Protein AF-A0A7U9SUD0-F1 (afdb_monomer)

Structure (mmCIF, N/CA/C/O backbone):
data_AF-A0A7U9SUD0-F1
#
_entry.id   AF-A0A7U9SUD0-F1
#
loop_
_atom_site.group_PDB
_atom_site.id
_atom_site.type_symbol
_atom_site.label_atom_id
_atom_site.label_alt_id
_atom_site.label_comp_id
_atom_site.label_asym_id
_atom_site.label_entity_id
_atom_site.label_seq_id
_atom_site.pdbx_PDB_ins_code
_atom_site.Cartn_x
_atom_site.Cartn_y
_atom_site.Cartn_z
_atom_site.occupancy
_atom_site.B_iso_or_equiv
_atom_site.auth_seq_id
_atom_site.auth_comp_id
_atom_site.auth_asym_id
_atom_site.auth_atom_id
_atom_site.pdbx_PDB_model_num
ATOM 1 N N . MET A 1 1 ? -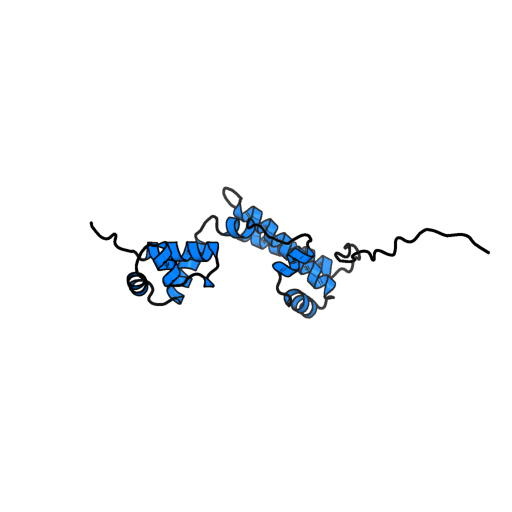28.866 -9.629 36.591 1.00 42.12 1 MET A N 1
ATOM 2 C CA . MET A 1 1 ? -27.509 -9.290 36.104 1.00 42.12 1 MET A CA 1
ATOM 3 C C . MET A 1 1 ? -27.577 -7.950 35.385 1.00 42.12 1 MET A C 1
ATOM 5 O O . MET A 1 1 ? -28.504 -7.789 34.594 1.00 42.12 1 MET A O 1
ATOM 9 N N . PRO A 1 2 ? -26.691 -6.978 35.656 1.00 48.38 2 PRO A N 1
ATOM 10 C CA . PRO A 1 2 ? -26.696 -5.728 34.906 1.00 48.38 2 PRO A CA 1
ATOM 11 C C . PRO A 1 2 ? -26.226 -6.020 33.476 1.00 48.38 2 PRO A C 1
ATOM 13 O O . PRO A 1 2 ? -25.160 -6.597 33.279 1.00 48.38 2 PRO A O 1
ATOM 16 N N . LYS A 1 3 ? -27.043 -5.679 32.472 1.00 58.84 3 LYS A N 1
ATOM 17 C CA . LYS A 1 3 ? -26.629 -5.767 31.066 1.00 58.84 3 LYS A CA 1
ATOM 18 C C . LYS A 1 3 ? -25.506 -4.756 30.859 1.00 58.84 3 LYS A C 1
ATOM 20 O O . LYS A 1 3 ? -25.728 -3.559 31.038 1.00 58.84 3 LYS A O 1
ATOM 25 N N . GLN A 1 4 ? -24.312 -5.235 30.526 1.00 65.50 4 GLN A N 1
ATOM 26 C CA . GLN A 1 4 ? -23.183 -4.373 30.202 1.00 65.50 4 GLN A CA 1
ATOM 27 C C . GLN A 1 4 ? -23.594 -3.447 29.050 1.00 65.50 4 GLN A C 1
ATOM 29 O O . GLN A 1 4 ? -24.144 -3.894 28.041 1.00 65.50 4 GLN A O 1
ATOM 34 N N . ARG A 1 5 ? -23.438 -2.137 29.253 1.00 78.69 5 ARG A N 1
ATOM 35 C CA . ARG A 1 5 ? -23.914 -1.128 28.307 1.00 78.69 5 ARG A CA 1
ATOM 36 C C . ARG A 1 5 ? -22.945 -1.103 27.128 1.00 78.69 5 ARG A C 1
ATOM 38 O O . ARG A 1 5 ? -21.785 -0.759 27.316 1.00 78.69 5 ARG A O 1
ATOM 45 N N . ILE A 1 6 ? -23.416 -1.499 25.945 1.00 86.00 6 ILE A N 1
ATOM 46 C CA . ILE A 1 6 ? -22.635 -1.389 24.707 1.00 86.00 6 ILE A CA 1
ATOM 47 C C . ILE A 1 6 ? -22.256 0.077 24.513 1.00 86.00 6 ILE A C 1
ATOM 49 O O . ILE A 1 6 ? -23.122 0.943 24.637 1.00 86.00 6 ILE A O 1
ATOM 53 N N . THR A 1 7 ? -20.983 0.350 24.238 1.00 89.06 7 THR A N 1
ATOM 54 C CA . THR A 1 7 ? -20.493 1.704 23.964 1.00 89.06 7 THR A CA 1
ATOM 55 C C . THR A 1 7 ? -20.116 1.860 22.497 1.00 89.06 7 THR A C 1
ATOM 57 O O . THR A 1 7 ? -19.955 0.879 21.767 1.00 89.06 7 THR A O 1
ATOM 60 N N . LYS A 1 8 ? -19.960 3.111 22.061 1.00 87.25 8 LYS A N 1
ATOM 61 C CA . LYS A 1 8 ? -19.515 3.430 20.706 1.00 87.25 8 LYS A CA 1
ATOM 62 C C . LYS A 1 8 ? -18.119 2.863 20.435 1.00 87.25 8 LYS A C 1
ATOM 64 O O . LYS A 1 8 ? -17.888 2.290 19.378 1.00 87.25 8 LYS A O 1
ATOM 69 N N . GLU A 1 9 ? -17.226 2.944 21.413 1.00 89.12 9 GLU A N 1
ATOM 70 C CA . GLU A 1 9 ? -15.851 2.447 21.329 1.00 89.12 9 GLU A CA 1
ATOM 71 C C . GLU A 1 9 ? -15.826 0.933 21.104 1.00 89.12 9 GLU A C 1
ATOM 73 O O . GLU A 1 9 ? -15.072 0.454 20.264 1.00 89.12 9 GLU A O 1
ATOM 78 N N . MET A 1 10 ? -16.705 0.177 21.777 1.00 91.38 10 MET A N 1
ATOM 79 C CA . MET A 1 10 ? -16.833 -1.270 21.554 1.00 91.38 10 MET A CA 1
ATOM 80 C C . MET A 1 10 ? -17.244 -1.593 20.112 1.00 91.38 10 MET A C 1
ATOM 82 O O . MET A 1 10 ? -16.736 -2.543 19.522 1.00 91.38 10 MET A O 1
ATOM 86 N N . VAL A 1 11 ? -18.154 -0.797 19.540 1.00 92.31 11 VAL A N 1
ATOM 87 C CA . VAL A 1 11 ? -18.620 -0.957 18.155 1.00 92.31 11 VAL A CA 1
ATOM 88 C C . VAL A 1 11 ? -17.502 -0.652 17.161 1.00 92.31 11 VAL A C 1
ATOM 90 O O . VAL A 1 11 ? -17.260 -1.452 16.258 1.00 92.31 11 VAL A O 1
ATOM 93 N N . VAL A 1 12 ? -16.791 0.462 17.347 1.00 91.75 12 VAL A N 1
ATOM 94 C CA . VAL A 1 12 ? -15.669 0.861 16.483 1.00 91.75 12 VAL A CA 1
ATOM 95 C C . VAL A 1 12 ? -14.528 -0.151 16.566 1.00 91.75 12 VAL A C 1
ATOM 97 O O . VAL A 1 12 ? -14.005 -0.556 15.532 1.00 91.75 12 VAL A O 1
ATOM 100 N N . GLN A 1 13 ? -14.186 -0.623 17.766 1.00 91.62 13 GLN A N 1
ATOM 101 C CA . GLN A 1 13 ? -13.124 -1.609 17.966 1.00 91.62 13 GLN A CA 1
ATOM 102 C C . GLN A 1 13 ? -13.464 -2.955 17.315 1.00 91.62 13 GLN A C 1
ATOM 104 O O . GLN A 1 13 ? -12.639 -3.540 16.613 1.00 91.62 13 GLN A O 1
ATOM 109 N N . ALA A 1 14 ? -14.698 -3.437 17.494 1.00 94.00 14 ALA A N 1
ATOM 110 C CA . ALA A 1 14 ? -15.153 -4.665 16.853 1.00 94.00 14 ALA A CA 1
ATOM 111 C C . ALA A 1 14 ? -15.139 -4.540 15.320 1.00 94.00 14 ALA A C 1
ATOM 113 O O . ALA A 1 14 ? -14.673 -5.454 14.638 1.00 94.00 14 ALA A O 1
ATOM 114 N N . ALA A 1 15 ? -15.591 -3.403 14.784 1.00 93.31 15 ALA A N 1
ATOM 115 C CA . ALA A 1 15 ? -15.534 -3.101 13.357 1.00 93.31 15 ALA A CA 1
ATOM 116 C C . ALA A 1 15 ? -14.091 -3.051 12.830 1.00 93.31 15 ALA A C 1
ATOM 118 O O . ALA A 1 15 ? -13.807 -3.634 11.786 1.00 93.31 15 ALA A O 1
ATOM 119 N N . PHE A 1 16 ? -13.172 -2.420 13.564 1.00 91.25 16 PHE A N 1
ATOM 120 C CA . PHE A 1 16 ? -11.755 -2.372 13.212 1.00 91.25 16 PHE A CA 1
ATOM 121 C C . PHE A 1 16 ? -11.126 -3.765 13.164 1.00 91.25 16 PHE A C 1
ATOM 123 O O . PHE A 1 16 ? -10.438 -4.101 12.208 1.00 91.25 16 PHE A O 1
ATOM 130 N N . GLU A 1 17 ? -11.394 -4.615 14.150 1.00 90.25 17 GLU A N 1
ATOM 131 C CA . GLU A 1 17 ? -10.872 -5.981 14.167 1.00 90.25 17 GLU A CA 1
ATOM 132 C C . GLU A 1 17 ? -11.410 -6.848 13.021 1.00 90.25 17 GLU A C 1
ATOM 134 O O . GLU A 1 17 ? -10.659 -7.655 12.475 1.00 90.25 17 GLU A O 1
ATOM 139 N N . ILE A 1 18 ? -12.681 -6.673 12.646 1.00 91.69 18 ILE A N 1
ATOM 140 C CA . ILE A 1 18 ? -13.274 -7.337 11.476 1.00 91.69 18 ILE A CA 1
ATOM 141 C C . ILE A 1 18 ? -12.594 -6.848 10.195 1.00 91.69 18 ILE A C 1
ATOM 143 O O . ILE A 1 18 ? -12.134 -7.665 9.395 1.00 91.69 18 ILE A O 1
ATOM 147 N N . ALA A 1 19 ? -12.456 -5.525 10.044 1.00 89.56 19 ALA A N 1
ATOM 148 C CA . ALA A 1 19 ? -11.752 -4.914 8.920 1.00 89.56 19 ALA A CA 1
ATOM 149 C C . ALA A 1 19 ? -10.317 -5.432 8.795 1.00 89.56 19 ALA A C 1
ATOM 151 O O . ALA A 1 19 ? -9.840 -5.736 7.705 1.00 89.56 19 ALA A O 1
ATOM 152 N N . ARG A 1 20 ? -9.641 -5.582 9.935 1.00 82.56 20 ARG A N 1
ATOM 153 C CA . ARG A 1 20 ? -8.266 -6.067 10.025 1.00 82.56 20 ARG A CA 1
ATOM 154 C C . ARG A 1 20 ? -8.117 -7.517 9.566 1.00 82.56 20 ARG A C 1
ATOM 156 O O . ARG A 1 20 ? -7.056 -7.869 9.063 1.00 82.56 20 ARG A O 1
ATOM 163 N N . SER A 1 21 ? -9.127 -8.366 9.765 1.00 82.00 21 SER A N 1
ATOM 164 C CA . SER A 1 21 ? -9.058 -9.785 9.395 1.00 82.00 21 SER A CA 1
ATOM 165 C C . SER A 1 21 ? -9.594 -10.095 7.999 1.00 82.00 21 SER A C 1
ATOM 167 O O . SER A 1 21 ? -9.123 -11.045 7.380 1.00 82.00 21 SER A O 1
ATOM 169 N N . GLY A 1 22 ? -10.595 -9.347 7.532 1.00 81.00 22 GLY A N 1
ATOM 170 C CA . GLY A 1 22 ? -11.368 -9.693 6.335 1.00 81.00 22 GLY A CA 1
ATOM 171 C C . GLY A 1 22 ? -11.700 -8.520 5.421 1.00 81.00 22 GLY A C 1
ATOM 172 O O . GLY A 1 22 ? -12.503 -8.696 4.521 1.00 81.00 22 GLY A O 1
ATOM 173 N N . GLY A 1 23 ? -11.115 -7.342 5.648 1.00 82.31 23 GLY A N 1
ATOM 174 C CA . GLY A 1 23 ? -11.390 -6.152 4.848 1.00 82.31 23 GLY A CA 1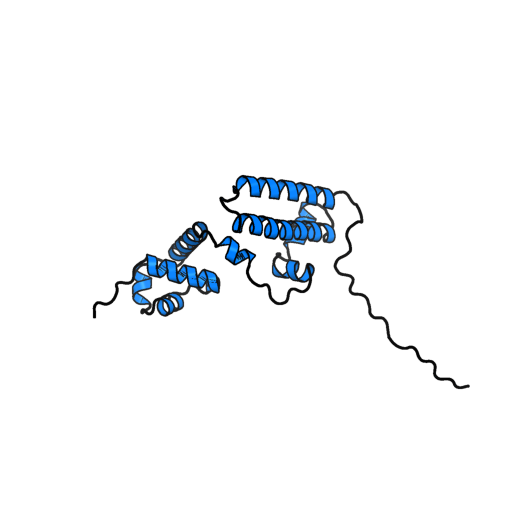
ATOM 175 C C . GLY A 1 23 ? -12.643 -5.388 5.286 1.00 82.31 23 GLY A C 1
ATOM 176 O O . GLY A 1 23 ? -13.450 -5.837 6.104 1.00 82.31 23 GLY A O 1
ATOM 177 N N . MET A 1 24 ? -12.789 -4.167 4.766 1.00 86.12 24 MET A N 1
ATOM 178 C CA . MET A 1 24 ? -13.887 -3.260 5.133 1.00 86.12 24 MET A CA 1
ATOM 179 C C . MET A 1 24 ? -15.263 -3.751 4.660 1.00 86.12 24 MET A C 1
ATOM 181 O O . MET A 1 24 ? -16.286 -3.314 5.185 1.00 86.12 24 MET A O 1
ATOM 185 N N . GLU A 1 25 ? -15.298 -4.646 3.681 1.00 87.88 25 GLU A N 1
ATOM 186 C CA . GLU A 1 25 ? -16.478 -5.333 3.164 1.00 87.88 25 GLU A CA 1
ATOM 187 C C . GLU A 1 25 ? -17.129 -6.260 4.199 1.00 87.88 25 GLU A C 1
ATOM 189 O O . GLU A 1 25 ? -18.354 -6.384 4.222 1.00 87.88 25 GLU A O 1
ATOM 194 N N . GLU A 1 26 ? -16.338 -6.830 5.113 1.00 91.44 26 GLU A N 1
ATOM 195 C CA . GLU A 1 26 ? -16.828 -7.687 6.196 1.00 91.44 26 GLU A CA 1
ATOM 196 C C . GLU A 1 26 ? -17.396 -6.882 7.374 1.00 91.44 26 GLU A C 1
ATOM 198 O O . GLU A 1 26 ? -18.039 -7.439 8.269 1.00 91.44 26 GLU A O 1
ATOM 203 N N . VAL A 1 27 ? -17.216 -5.556 7.381 1.00 92.12 27 VAL A N 1
ATOM 204 C CA . VAL A 1 27 ? -17.742 -4.656 8.416 1.00 92.12 27 VAL A CA 1
ATOM 205 C C . VAL A 1 27 ? -19.240 -4.443 8.197 1.00 92.12 27 VAL A C 1
ATOM 207 O O . VAL A 1 27 ? -19.700 -3.418 7.696 1.00 92.12 27 VAL A O 1
ATOM 210 N N . LEU A 1 28 ? -20.019 -5.452 8.579 1.00 91.75 28 LEU A N 1
ATOM 211 C CA . LEU A 1 28 ? -21.476 -5.475 8.516 1.00 91.75 28 LEU A CA 1
ATOM 212 C C . LEU A 1 28 ? -22.065 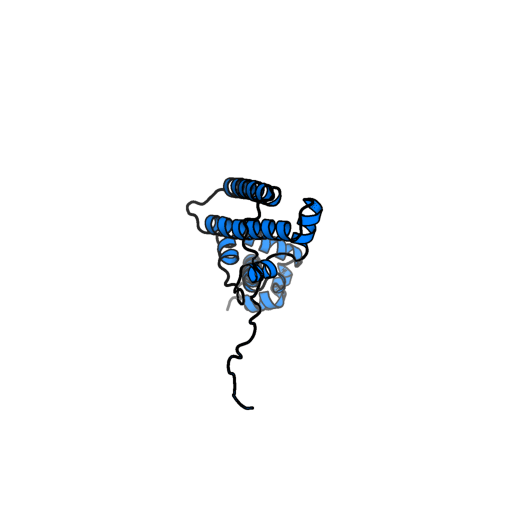-5.434 9.925 1.00 91.75 28 LEU A C 1
ATOM 214 O O . LEU A 1 28 ? -21.528 -6.047 10.845 1.00 91.75 28 LEU A O 1
ATOM 218 N N . VAL A 1 29 ? -23.223 -4.786 10.086 1.00 91.69 29 VAL A N 1
ATOM 219 C CA . VAL A 1 29 ? -23.906 -4.652 11.389 1.00 91.69 29 VAL A CA 1
ATOM 220 C C . VAL A 1 29 ? -24.075 -6.003 12.096 1.00 91.69 29 VAL A C 1
ATOM 222 O O . VAL A 1 29 ? -23.819 -6.098 13.292 1.00 91.69 29 VAL A O 1
ATOM 225 N N . LYS A 1 30 ? -24.443 -7.057 11.356 1.00 93.44 30 LYS A N 1
ATOM 226 C CA . LYS A 1 30 ? -24.554 -8.425 11.887 1.00 93.44 30 LYS A CA 1
ATOM 227 C C . LYS A 1 30 ? -23.221 -8.957 12.434 1.00 93.44 30 LYS A C 1
ATOM 229 O O . LYS A 1 30 ? -23.172 -9.383 13.576 1.00 93.44 30 LYS A O 1
ATOM 234 N N . ASN A 1 31 ? -22.135 -8.817 11.673 1.00 95.12 31 ASN A N 1
ATOM 235 C CA . ASN A 1 31 ? -20.817 -9.332 12.035 1.00 95.12 31 ASN A CA 1
ATOM 236 C C . ASN A 1 31 ? -20.278 -8.601 13.277 1.00 95.12 31 ASN A C 1
ATOM 238 O O . ASN A 1 31 ? -19.668 -9.211 14.151 1.00 95.12 31 ASN A O 1
ATOM 242 N N . ILE A 1 32 ? -20.544 -7.295 13.383 1.00 94.38 32 ILE A N 1
ATOM 243 C CA . ILE A 1 32 ? -20.182 -6.498 14.559 1.00 94.38 32 ILE A CA 1
ATOM 244 C C . ILE A 1 32 ? -21.002 -6.941 15.781 1.00 94.38 32 ILE A C 1
ATOM 246 O O . ILE A 1 32 ? -20.442 -7.107 16.863 1.00 94.38 32 ILE A O 1
ATOM 250 N N . ALA A 1 33 ? -22.309 -7.163 15.619 1.00 92.88 33 ALA A N 1
ATOM 251 C CA . ALA A 1 33 ? -23.188 -7.615 16.698 1.00 92.88 33 ALA A CA 1
ATOM 252 C C . ALA A 1 33 ? -22.777 -8.998 17.222 1.00 92.88 33 ALA A C 1
ATOM 254 O O . ALA A 1 33 ? -22.624 -9.173 18.431 1.00 92.88 33 ALA A O 1
ATOM 255 N N . ASP A 1 34 ? -22.503 -9.934 16.311 1.00 94.62 34 ASP A N 1
ATOM 256 C CA . ASP A 1 34 ? -22.032 -11.283 16.625 1.00 94.62 34 ASP A CA 1
ATOM 257 C C . ASP A 1 34 ? -20.706 -11.240 17.392 1.00 94.62 34 ASP A C 1
ATOM 259 O O . ASP A 1 34 ? -20.547 -11.908 18.413 1.00 94.62 34 ASP A O 1
ATOM 263 N N . LYS A 1 35 ? -19.770 -10.391 16.952 1.00 94.00 35 LYS A N 1
ATOM 264 C CA . LYS A 1 35 ? -18.464 -10.230 17.598 1.00 94.00 35 LYS A CA 1
ATOM 265 C C . LYS A 1 35 ? -18.550 -9.620 18.999 1.00 94.00 35 LYS A C 1
ATOM 267 O O . LYS A 1 35 ? -17.767 -9.989 19.869 1.00 94.00 35 LYS A O 1
ATOM 272 N N . ILE A 1 36 ? -19.482 -8.695 19.221 1.00 92.75 36 ILE A N 1
ATOM 273 C CA . ILE A 1 36 ? -19.731 -8.084 20.536 1.00 92.75 36 ILE A CA 1
ATOM 274 C C . ILE A 1 36 ? -20.575 -9.009 21.432 1.00 92.75 36 ILE A C 1
ATOM 276 O O . ILE A 1 36 ? -20.562 -8.864 22.654 1.00 92.75 36 ILE A O 1
ATOM 280 N N . GLY A 1 37 ? -21.309 -9.961 20.848 1.00 92.06 37 GLY A N 1
ATOM 281 C CA . GLY A 1 37 ? -22.266 -10.807 21.557 1.00 92.06 37 GLY A CA 1
ATOM 282 C C . GLY A 1 37 ? -23.557 -10.066 21.921 1.00 92.06 37 GLY A C 1
ATOM 283 O O . GLY A 1 37 ? -24.121 -10.289 22.993 1.00 92.06 37 GLY A O 1
ATOM 284 N N . CYS A 1 38 ? -24.017 -9.148 21.064 1.00 90.38 38 CYS A N 1
ATOM 285 C CA . CYS A 1 38 ? -25.234 -8.361 21.277 1.00 90.38 38 CYS A CA 1
ATOM 286 C C . CYS A 1 38 ? -26.213 -8.471 20.096 1.00 90.38 38 CYS A C 1
ATOM 288 O O . CYS A 1 38 ? -25.911 -9.066 19.068 1.00 90.38 38 CYS A O 1
ATOM 290 N N . SER A 1 39 ? -27.428 -7.929 20.242 1.00 89.69 39 SER A N 1
ATOM 291 C CA . SER A 1 39 ? -28.332 -7.784 19.094 1.00 89.69 39 SER A CA 1
ATOM 292 C C . SER A 1 39 ? -27.859 -6.649 18.179 1.00 89.69 39 SER A C 1
ATOM 294 O O . SER A 1 39 ? -27.047 -5.820 18.570 1.00 89.69 39 SER A O 1
ATOM 296 N N . VAL A 1 40 ? -28.397 -6.548 16.964 1.00 89.94 40 VAL A N 1
ATOM 297 C CA . VAL A 1 40 ? -28.035 -5.462 16.027 1.00 89.94 40 VAL A CA 1
ATOM 298 C C . VAL A 1 40 ? -28.521 -4.074 16.470 1.00 89.94 40 VAL A C 1
ATOM 300 O O . VAL A 1 40 ? -28.030 -3.049 16.005 1.00 89.94 40 VAL A O 1
ATOM 303 N N . GLN A 1 41 ? -29.494 -4.014 17.381 1.00 85.94 41 GLN A N 1
ATOM 304 C CA . GLN A 1 41 ? -30.211 -2.785 17.725 1.00 85.94 41 GLN A CA 1
ATOM 305 C C . GLN A 1 41 ? -29.346 -1.710 18.415 1.00 85.94 41 GLN A C 1
ATOM 307 O O . GLN A 1 41 ? -29.447 -0.546 18.025 1.00 85.94 41 GLN A O 1
ATOM 312 N N . PRO A 1 42 ? -28.455 -2.036 19.374 1.00 85.44 42 PRO A N 1
ATOM 313 C CA . PRO A 1 42 ? -27.523 -1.071 19.952 1.00 85.44 42 PRO A CA 1
ATOM 314 C C . PRO A 1 42 ? -26.568 -0.463 18.920 1.00 85.44 42 PRO A C 1
ATOM 316 O O . PRO A 1 42 ? -26.228 0.710 19.041 1.00 85.44 42 PRO A O 1
ATOM 319 N N . ILE A 1 43 ? -26.183 -1.208 17.878 1.00 86.06 43 ILE A N 1
ATOM 320 C CA . ILE A 1 43 ? -25.245 -0.729 16.850 1.00 86.06 43 ILE A CA 1
ATOM 321 C C . ILE A 1 43 ? -25.844 0.437 16.062 1.00 86.06 43 ILE A C 1
ATOM 323 O O . ILE A 1 43 ? -25.183 1.459 15.892 1.00 86.06 43 ILE A O 1
ATOM 327 N N . TYR A 1 44 ? -27.120 0.346 15.675 1.00 83.38 44 TYR A N 1
ATOM 328 C CA . TYR A 1 44 ? -27.820 1.439 14.989 1.00 83.38 44 TYR A CA 1
ATOM 329 C C . TYR A 1 44 ? -27.946 2.717 15.832 1.00 83.38 44 TYR A C 1
ATOM 331 O O . TYR A 1 44 ? -28.063 3.803 15.272 1.00 83.38 44 TYR A O 1
ATOM 339 N N . SER A 1 45 ? -27.901 2.619 17.168 1.00 78.81 45 SER A N 1
ATOM 340 C CA . SER A 1 45 ? -27.925 3.809 18.034 1.00 78.81 45 SER A CA 1
ATOM 341 C C . SER A 1 45 ? -26.612 4.598 18.020 1.00 78.81 45 SER A C 1
ATOM 343 O O . SER A 1 45 ? -26.621 5.800 18.279 1.00 78.81 45 SER A O 1
ATOM 345 N N . TYR A 1 46 ? -25.496 3.940 17.689 1.00 76.25 46 TYR A N 1
ATOM 346 C CA . TYR A 1 46 ? -24.159 4.537 17.704 1.00 76.25 46 TYR A CA 1
ATOM 347 C C . TYR A 1 46 ? -23.638 4.851 16.301 1.00 76.25 46 TYR A C 1
ATOM 349 O O . TYR A 1 46 ? -22.992 5.877 16.094 1.00 76.25 46 TYR A O 1
ATOM 357 N N . CYS A 1 47 ? -23.965 4.014 15.319 1.00 69.88 47 CYS A N 1
ATOM 358 C CA . CYS A 1 47 ? -23.616 4.232 13.925 1.00 69.88 47 CYS A CA 1
ATOM 359 C C . CYS A 1 47 ? -24.776 4.937 13.218 1.00 69.88 47 CYS A C 1
ATOM 361 O O . CYS A 1 47 ? -25.669 4.281 12.686 1.00 69.88 47 CYS A O 1
ATOM 363 N N . LYS A 1 48 ? -24.751 6.280 13.180 1.00 71.12 48 LYS A N 1
ATOM 364 C CA . LYS A 1 48 ? -25.705 7.083 12.381 1.00 71.12 48 LYS A CA 1
ATOM 365 C C . LYS A 1 48 ? -25.820 6.565 10.945 1.00 71.12 48 LYS A C 1
ATOM 367 O O . LYS A 1 48 ? -26.902 6.563 10.369 1.00 71.12 48 LYS A O 1
ATOM 372 N N . ASN A 1 49 ? -24.686 6.166 10.375 1.00 82.00 49 ASN A N 1
ATOM 373 C CA . ASN A 1 49 ? -24.573 5.480 9.099 1.00 82.00 49 ASN A CA 1
ATOM 374 C C . ASN A 1 49 ? -23.233 4.726 9.036 1.00 82.00 49 ASN A C 1
ATOM 376 O O . ASN A 1 49 ? -22.360 4.892 9.894 1.00 82.00 49 ASN A O 1
ATOM 380 N N . MET A 1 50 ? -23.082 3.893 8.006 1.00 82.69 50 MET A N 1
ATOM 381 C CA . MET A 1 50 ? -21.865 3.111 7.792 1.00 82.69 50 MET A CA 1
ATOM 382 C C . MET A 1 50 ? -20.656 3.975 7.418 1.00 82.69 50 MET A C 1
ATOM 384 O O . MET A 1 50 ? -19.537 3.579 7.713 1.00 82.69 50 MET A O 1
ATOM 388 N N . ASP A 1 51 ? -20.843 5.150 6.819 1.00 85.19 51 ASP A N 1
ATOM 389 C CA . ASP A 1 51 ? -19.723 5.999 6.393 1.00 85.19 51 ASP A CA 1
ATOM 390 C C . ASP A 1 51 ? -19.005 6.642 7.579 1.00 85.19 51 ASP A C 1
ATOM 392 O O . ASP A 1 51 ? -17.777 6.645 7.625 1.00 85.19 51 ASP A O 1
ATOM 396 N N . THR A 1 52 ? -19.748 7.095 8.591 1.00 87.19 52 THR A N 1
ATOM 397 C CA . THR A 1 52 ? -19.167 7.569 9.854 1.00 87.19 52 THR A CA 1
ATOM 398 C C . THR A 1 52 ? -18.397 6.450 10.554 1.00 87.19 52 THR A C 1
ATOM 400 O O . THR A 1 52 ? -17.272 6.669 10.992 1.00 87.19 52 THR A O 1
ATOM 403 N N . LEU A 1 53 ? -18.947 5.230 10.594 1.00 87.88 53 LEU A N 1
ATOM 404 C CA . LEU A 1 53 ? -18.235 4.081 11.162 1.00 87.88 53 LEU A CA 1
ATOM 405 C C . LEU A 1 53 ? -16.938 3.786 10.392 1.00 87.88 53 LEU A C 1
ATOM 407 O O . LEU A 1 53 ? -15.901 3.559 11.006 1.00 87.88 53 LEU A O 1
ATOM 411 N N . ARG A 1 54 ? -16.967 3.836 9.054 1.00 86.94 54 ARG A N 1
ATOM 412 C CA . ARG A 1 54 ? -15.770 3.652 8.215 1.00 86.94 54 ARG A CA 1
ATOM 413 C C . ARG A 1 54 ? -14.702 4.703 8.495 1.00 86.94 54 ARG A C 1
ATOM 415 O O . ARG A 1 54 ? -13.529 4.356 8.568 1.00 86.94 54 ARG A O 1
ATOM 422 N N . GLN A 1 55 ? -15.092 5.965 8.662 1.00 88.19 55 GLN A N 1
ATOM 423 C CA . GLN A 1 55 ? -14.161 7.046 8.996 1.00 88.19 55 GLN A CA 1
ATOM 424 C C . GLN A 1 55 ? -13.503 6.832 10.361 1.00 88.19 55 GLN A C 1
ATOM 426 O O . GLN A 1 55 ? -12.297 7.029 10.490 1.00 88.19 55 GLN A O 1
ATOM 431 N N . GLU A 1 56 ? -14.269 6.392 11.360 1.00 89.56 56 GLU A N 1
ATOM 432 C CA . GLU A 1 56 ? -13.746 6.098 12.698 1.00 89.56 56 GLU A CA 1
ATOM 433 C C . GLU A 1 56 ? -12.810 4.886 12.692 1.00 89.56 56 GLU A C 1
ATOM 435 O O . GLU A 1 56 ? -11.725 4.948 13.265 1.00 89.56 56 GLU A O 1
ATOM 440 N N . VAL A 1 57 ? -13.160 3.826 11.959 1.00 88.38 57 VAL A N 1
ATOM 441 C CA . VAL A 1 57 ? -12.275 2.671 11.738 1.00 88.38 57 VAL A CA 1
ATOM 442 C C . VAL A 1 57 ? -10.985 3.092 11.025 1.00 88.38 57 VAL A C 1
ATOM 444 O O . VAL A 1 57 ? -9.901 2.666 11.415 1.00 88.38 57 VAL A O 1
ATOM 447 N N . ALA A 1 58 ? -11.068 3.966 10.018 1.00 85.31 58 ALA A N 1
ATOM 448 C CA . ALA A 1 58 ? -9.898 4.487 9.311 1.00 85.31 58 ALA A CA 1
ATOM 449 C C . ALA A 1 58 ? -9.031 5.407 10.187 1.00 85.31 58 ALA A C 1
ATOM 451 O O . ALA A 1 58 ? -7.815 5.467 10.007 1.00 85.31 58 ALA A O 1
ATOM 452 N N . GLN A 1 59 ? -9.629 6.144 11.125 1.00 86.25 59 GLN A N 1
ATOM 453 C CA . GLN A 1 59 ? -8.880 6.915 12.117 1.00 86.25 59 GLN A CA 1
ATOM 454 C C . GLN A 1 59 ? -8.130 5.983 13.071 1.00 86.25 59 GLN A C 1
ATOM 456 O O . GLN A 1 59 ? -6.928 6.152 13.253 1.00 86.25 59 GLN A O 1
ATOM 461 N N . LEU A 1 60 ? -8.805 4.955 13.587 1.00 85.31 60 LEU A N 1
ATOM 462 C CA . LEU A 1 60 ? -8.188 3.968 14.470 1.00 85.31 60 LEU A CA 1
ATOM 463 C C . LEU A 1 60 ? -7.045 3.221 13.768 1.00 85.31 60 LEU A C 1
ATOM 465 O O . LEU A 1 60 ? -5.983 3.020 14.341 1.00 85.31 60 LEU A O 1
ATOM 469 N N . ALA A 1 61 ? -7.222 2.890 12.486 1.00 81.81 61 ALA A N 1
ATOM 470 C CA . ALA A 1 61 ? -6.172 2.306 11.661 1.00 81.81 61 ALA A CA 1
ATOM 471 C C . ALA A 1 61 ? -4.946 3.230 11.533 1.00 81.81 61 ALA A C 1
ATOM 473 O O . ALA A 1 61 ? -3.818 2.758 11.630 1.00 81.81 61 ALA A O 1
ATOM 474 N N . ARG A 1 62 ? -5.149 4.542 11.348 1.00 74.44 62 ARG A N 1
ATOM 475 C CA . ARG A 1 62 ? -4.049 5.522 11.267 1.00 74.44 62 ARG A CA 1
ATOM 476 C C . ARG A 1 62 ? -3.257 5.638 12.565 1.00 74.44 62 ARG A C 1
ATOM 478 O O . ARG A 1 62 ? -2.057 5.883 12.512 1.00 74.44 62 ARG A O 1
ATOM 485 N N . GLU A 1 63 ? -3.927 5.488 13.699 1.00 78.19 63 GLU A N 1
ATOM 486 C CA . GLU A 1 63 ? -3.308 5.541 15.025 1.00 78.19 63 GLU A CA 1
ATOM 487 C C . GLU A 1 63 ? -2.698 4.198 15.442 1.00 78.19 63 GLU A C 1
ATOM 489 O O . GLU A 1 63 ? -1.871 4.171 16.353 1.00 78.19 63 GLU A O 1
ATOM 494 N N . GLU A 1 64 ? -3.062 3.095 14.776 1.00 76.50 64 GLU A N 1
ATOM 495 C CA . GLU A 1 64 ? -2.620 1.760 15.160 1.00 76.50 64 GLU A CA 1
ATOM 496 C C . GLU A 1 64 ? -1.122 1.555 14.858 1.00 76.50 64 GLU A C 1
ATOM 498 O O . GLU A 1 64 ? -0.735 1.399 13.691 1.00 76.50 64 GLU A O 1
ATOM 503 N N . PRO A 1 65 ? -0.255 1.449 15.885 1.00 67.56 65 PRO A N 1
ATOM 504 C CA . PRO A 1 65 ? 1.199 1.472 15.698 1.00 67.56 65 PRO A CA 1
ATOM 505 C C . PRO A 1 65 ? 1.739 0.299 14.876 1.00 67.56 65 PRO A C 1
ATOM 507 O O . PRO A 1 65 ? 2.837 0.352 14.327 1.00 67.56 65 PRO A O 1
ATOM 510 N N . ASN A 1 66 ? 0.982 -0.798 14.813 1.00 71.44 66 ASN A N 1
ATOM 511 C CA . ASN A 1 66 ? 1.386 -2.029 14.148 1.00 71.44 66 ASN A CA 1
ATOM 512 C C . ASN A 1 66 ? 0.607 -2.296 12.852 1.00 71.44 66 ASN A C 1
ATOM 514 O O . ASN A 1 66 ? 0.773 -3.375 12.279 1.00 71.44 66 ASN A O 1
ATOM 518 N N . LEU A 1 67 ? -0.209 -1.352 12.358 1.00 72.75 67 LEU A N 1
ATOM 519 C CA . LEU A 1 67 ? -0.994 -1.561 11.136 1.00 72.75 67 LEU A CA 1
ATOM 520 C C . LEU A 1 67 ? -0.093 -1.934 9.950 1.00 72.75 67 LEU A C 1
ATOM 522 O O . LEU A 1 67 ? -0.333 -2.931 9.268 1.00 72.75 67 LEU A O 1
ATOM 526 N N . PHE A 1 68 ? 0.999 -1.190 9.759 1.00 69.38 68 PHE A N 1
ATOM 527 C CA . PHE A 1 68 ? 1.980 -1.484 8.714 1.00 69.38 68 PHE A CA 1
ATOM 528 C C . PHE A 1 68 ? 2.649 -2.850 8.898 1.00 69.38 68 PHE A C 1
ATOM 530 O O . PHE A 1 68 ? 2.882 -3.538 7.909 1.00 69.38 68 PHE A O 1
ATOM 537 N N . LYS A 1 69 ? 2.908 -3.294 10.137 1.00 68.56 69 LYS A N 1
ATOM 538 C CA . LYS A 1 69 ? 3.461 -4.638 10.384 1.00 68.56 69 LYS A CA 1
ATOM 539 C C . LYS A 1 69 ? 2.493 -5.718 9.917 1.00 68.56 69 LYS A C 1
ATOM 541 O O . LYS A 1 69 ? 2.923 -6.681 9.299 1.00 68.56 69 LYS A O 1
ATOM 546 N N . ILE A 1 70 ? 1.199 -5.552 10.180 1.00 66.94 70 ILE A N 1
ATOM 547 C CA . ILE A 1 70 ? 0.172 -6.512 9.761 1.00 66.94 70 ILE A CA 1
ATOM 548 C C . ILE A 1 70 ? 0.090 -6.580 8.233 1.00 66.94 70 ILE A C 1
ATOM 550 O O . ILE A 1 70 ? 0.077 -7.675 7.677 1.00 66.94 70 ILE A O 1
ATOM 554 N N . PHE A 1 71 ? 0.091 -5.427 7.558 1.00 70.56 71 PHE A N 1
ATOM 555 C CA . PHE A 1 71 ? 0.078 -5.375 6.096 1.00 70.56 71 PHE A CA 1
ATOM 556 C C . PHE A 1 71 ? 1.356 -5.961 5.479 1.00 70.56 71 PHE A C 1
ATOM 558 O O . PHE A 1 71 ? 1.312 -6.738 4.541 1.00 70.56 71 PHE A O 1
ATOM 565 N N . ILE A 1 72 ? 2.533 -5.645 6.004 1.00 70.81 72 ILE A N 1
ATOM 566 C CA . ILE A 1 72 ? 3.781 -6.112 5.394 1.00 70.81 72 ILE A CA 1
ATOM 567 C C . ILE A 1 72 ? 4.041 -7.602 5.668 1.00 70.81 72 ILE A C 1
ATOM 569 O O . ILE A 1 72 ? 4.491 -8.326 4.773 1.00 70.81 72 ILE A O 1
ATOM 573 N N . LEU A 1 73 ? 3.760 -8.064 6.891 1.00 69.75 73 LEU A N 1
ATOM 574 C CA . LEU A 1 73 ? 4.092 -9.414 7.359 1.00 69.75 73 LEU A CA 1
ATOM 575 C C . LEU A 1 73 ? 3.024 -10.462 7.017 1.00 69.75 73 LEU A C 1
ATOM 577 O O . LEU A 1 73 ? 3.177 -11.625 7.398 1.00 69.75 73 LEU A O 1
ATOM 581 N N . HIS A 1 74 ? 1.951 -10.097 6.308 1.00 74.00 74 HIS A N 1
ATOM 582 C CA . HIS A 1 74 ? 0.945 -11.076 5.914 1.00 74.00 74 HIS A CA 1
ATOM 583 C C . HIS A 1 74 ? 1.542 -12.144 4.983 1.00 74.00 74 HIS A C 1
ATOM 585 O O . HIS A 1 74 ? 2.269 -11.862 4.022 1.00 74.00 74 HIS A O 1
ATOM 591 N N . GLN A 1 75 ? 1.217 -13.408 5.251 1.00 76.88 75 GLN A N 1
ATOM 592 C CA . GLN A 1 75 ? 1.685 -14.509 4.419 1.00 76.88 75 GLN A CA 1
ATOM 593 C C . GLN A 1 75 ? 1.018 -14.443 3.042 1.00 76.88 75 GLN A C 1
ATOM 595 O O . GLN A 1 75 ? -0.203 -14.545 2.926 1.00 76.88 75 GLN A O 1
ATOM 600 N N . ARG A 1 76 ? 1.827 -14.345 1.987 1.00 80.69 76 ARG A N 1
ATOM 601 C CA . ARG A 1 76 ? 1.342 -14.405 0.607 1.00 80.69 76 ARG A CA 1
ATOM 602 C C . ARG A 1 76 ? 1.343 -15.853 0.124 1.00 80.69 76 ARG A C 1
ATOM 604 O O . ARG A 1 76 ? 2.397 -16.478 0.019 1.00 80.69 76 ARG A O 1
ATOM 611 N N . LYS A 1 77 ? 0.158 -16.411 -0.127 1.00 84.75 77 LYS A N 1
ATOM 612 C CA . LYS A 1 77 ? -0.002 -17.788 -0.619 1.00 84.75 77 LYS A CA 1
ATOM 613 C C . LYS A 1 77 ? 0.090 -17.815 -2.144 1.00 84.75 77 LYS A C 1
ATOM 615 O O . LYS A 1 77 ? -0.415 -16.917 -2.803 1.00 84.75 77 LYS A O 1
ATOM 620 N N . GLY A 1 78 ? 0.701 -18.861 -2.699 1.00 87.31 78 GLY A N 1
ATOM 621 C CA . GLY A 1 78 ? 0.750 -19.071 -4.153 1.00 87.31 78 GLY A CA 1
ATOM 622 C C . GLY A 1 78 ? 1.754 -18.199 -4.913 1.00 87.31 78 GLY A C 1
ATOM 623 O O . GLY A 1 78 ? 1.737 -18.203 -6.137 1.00 87.31 78 GLY A O 1
ATOM 624 N N . ILE A 1 79 ? 2.642 -17.486 -4.217 1.00 90.81 79 ILE A N 1
ATOM 625 C CA . ILE A 1 79 ? 3.713 -16.703 -4.843 1.00 90.81 79 ILE A CA 1
ATOM 626 C C . ILE A 1 79 ? 4.982 -17.549 -4.901 1.00 90.81 79 ILE A C 1
ATOM 628 O O . ILE A 1 79 ? 5.552 -17.883 -3.863 1.00 90.81 79 ILE A O 1
ATOM 632 N N . SER A 1 80 ? 5.428 -17.884 -6.112 1.00 93.00 80 SER A N 1
ATOM 633 C CA . SER A 1 80 ? 6.648 -18.670 -6.355 1.00 93.00 80 SER A CA 1
ATOM 634 C C . SER A 1 80 ? 7.726 -17.899 -7.123 1.00 93.00 80 SER A C 1
ATOM 636 O O . SER A 1 80 ? 8.863 -18.354 -7.238 1.00 93.00 80 SER A O 1
ATOM 638 N N . SER A 1 81 ? 7.381 -16.719 -7.640 1.00 93.69 81 SER A N 1
ATOM 639 C CA . SER A 1 81 ? 8.259 -15.857 -8.424 1.00 93.69 81 SER A CA 1
ATOM 640 C C . SER A 1 81 ? 7.920 -14.374 -8.231 1.00 93.69 81 SER A C 1
ATOM 642 O O . SER A 1 81 ? 6.854 -14.023 -7.725 1.00 93.69 81 SER A O 1
ATOM 644 N N . LEU A 1 82 ? 8.821 -13.488 -8.669 1.00 91.88 82 LEU A N 1
ATOM 645 C CA . LEU A 1 82 ? 8.568 -12.042 -8.676 1.00 91.88 82 LEU A CA 1
ATOM 646 C C . LEU A 1 82 ? 7.448 -11.638 -9.643 1.00 91.88 82 LEU A C 1
ATOM 648 O O . LEU A 1 82 ? 6.795 -10.627 -9.411 1.00 91.88 82 LEU A O 1
ATOM 652 N N . GLU A 1 83 ? 7.210 -12.419 -10.699 1.00 90.38 83 GLU A N 1
ATOM 653 C CA . GLU A 1 83 ? 6.077 -12.183 -11.598 1.00 90.38 83 GLU A CA 1
ATOM 654 C C . GLU A 1 83 ? 4.759 -12.511 -10.890 1.00 90.38 83 GLU A C 1
ATOM 656 O O . GLU A 1 83 ? 3.840 -11.702 -10.941 1.00 90.38 83 GLU A O 1
ATOM 661 N N . ASP A 1 84 ? 4.685 -13.630 -10.157 1.00 92.50 84 ASP A N 1
ATOM 662 C CA . ASP A 1 84 ? 3.490 -13.972 -9.367 1.00 92.50 84 ASP A CA 1
ATOM 663 C C . ASP A 1 84 ? 3.185 -12.874 -8.339 1.00 92.50 84 ASP A C 1
ATOM 665 O O . ASP A 1 84 ? 2.037 -12.468 -8.177 1.00 92.50 84 ASP A O 1
ATOM 669 N N . LEU A 1 85 ? 4.230 -12.354 -7.681 1.00 90.94 85 LEU A N 1
ATOM 670 C CA . LEU A 1 85 ? 4.107 -11.231 -6.752 1.00 90.94 85 LEU A CA 1
ATOM 671 C C . LEU A 1 85 ? 3.598 -9.972 -7.446 1.00 90.94 85 LEU A C 1
ATOM 673 O O . LEU A 1 85 ? 2.678 -9.329 -6.951 1.00 90.94 85 LEU A O 1
ATOM 677 N N . TYR A 1 86 ? 4.180 -9.627 -8.591 1.00 91.81 86 TYR A N 1
ATOM 678 C CA . TYR A 1 86 ? 3.772 -8.453 -9.345 1.00 91.81 86 TYR A CA 1
ATOM 679 C C . TYR A 1 86 ? 2.304 -8.534 -9.761 1.00 91.81 86 TYR A C 1
ATOM 681 O O . TYR A 1 86 ? 1.571 -7.576 -9.571 1.00 91.81 86 TYR A O 1
ATOM 689 N N . GLN A 1 87 ? 1.853 -9.677 -10.279 1.00 90.31 87 GLN A N 1
ATOM 690 C CA . GLN A 1 87 ? 0.463 -9.855 -10.703 1.00 90.31 87 GLN A CA 1
ATOM 691 C C . GLN A 1 87 ? -0.527 -9.824 -9.532 1.00 90.31 87 GLN A C 1
ATOM 693 O O . GLN A 1 87 ? -1.659 -9.382 -9.709 1.00 90.31 87 GLN A O 1
ATOM 698 N N . ALA A 1 88 ? -0.118 -10.291 -8.350 1.00 89.00 88 ALA A N 1
ATOM 699 C CA . ALA A 1 88 ? -0.965 -10.283 -7.160 1.00 89.00 88 ALA A CA 1
ATOM 700 C C . ALA A 1 88 ? -1.124 -8.880 -6.546 1.00 89.00 88 ALA A C 1
ATOM 702 O O . ALA A 1 88 ? -2.192 -8.560 -6.033 1.00 89.00 88 ALA A O 1
ATOM 703 N N . GLU A 1 89 ? -0.071 -8.061 -6.585 1.00 86.81 89 GLU A N 1
ATOM 704 C CA . GLU A 1 89 ? -0.002 -6.794 -5.841 1.00 86.81 89 GLU A CA 1
ATOM 705 C C . GLU A 1 89 ? -0.165 -5.551 -6.735 1.00 86.81 89 GLU A C 1
ATOM 707 O O . GLU A 1 89 ? -0.564 -4.486 -6.264 1.00 86.81 89 GLU A O 1
ATOM 712 N N . ALA A 1 90 ? 0.157 -5.645 -8.029 1.00 88.50 90 ALA A N 1
ATOM 713 C CA . ALA A 1 90 ? 0.083 -4.522 -8.958 1.00 88.50 90 ALA A CA 1
ATOM 714 C C . ALA A 1 90 ? -1.224 -4.520 -9.759 1.00 88.50 90 ALA A C 1
ATOM 716 O O . ALA A 1 90 ? -1.691 -5.546 -10.249 1.00 88.50 90 ALA A O 1
ATOM 717 N N . SER A 1 91 ? -1.763 -3.324 -10.011 1.00 89.00 91 SER A N 1
ATOM 718 C CA . SER A 1 91 ? -2.818 -3.156 -11.014 1.00 89.00 91 SER A CA 1
ATOM 719 C C . SER A 1 91 ? -2.304 -3.570 -12.408 1.00 89.00 91 SER A C 1
ATOM 721 O O . SER A 1 91 ? -1.249 -3.077 -12.833 1.00 89.00 91 SER A O 1
ATOM 723 N N . PRO A 1 92 ? -3.063 -4.380 -13.176 1.00 78.31 92 PRO A N 1
ATOM 724 C CA . PRO A 1 92 ? -2.700 -4.760 -14.545 1.00 78.31 92 PRO A CA 1
ATOM 725 C C . PRO A 1 92 ? -2.476 -3.564 -15.484 1.00 78.31 92 PRO A C 1
ATOM 727 O O . PRO A 1 92 ? -1.705 -3.650 -16.440 1.00 78.31 92 PRO A O 1
ATOM 730 N N . GLN A 1 93 ? -3.133 -2.435 -15.207 1.00 91.38 93 GLN A N 1
ATOM 731 C CA . GLN A 1 93 ? -3.067 -1.212 -16.004 1.00 91.38 93 GLN A CA 1
ATOM 732 C C . GLN A 1 93 ? -1.867 -0.332 -15.644 1.00 91.38 93 GLN A C 1
ATOM 734 O O . GLN A 1 93 ? -1.472 0.502 -16.455 1.00 91.38 93 GLN A O 1
ATOM 739 N N . ALA A 1 94 ? -1.254 -0.519 -14.471 1.00 90.88 94 ALA A N 1
ATOM 740 C CA . ALA A 1 94 ? -0.181 0.352 -13.996 1.00 90.88 94 ALA A CA 1
ATOM 741 C C . ALA A 1 94 ? 1.026 0.365 -14.948 1.00 90.88 94 ALA A C 1
ATOM 743 O O . ALA A 1 94 ? 1.543 1.429 -15.278 1.00 90.88 94 ALA A O 1
ATOM 744 N N . ALA A 1 95 ? 1.446 -0.800 -15.453 1.00 92.62 95 ALA A N 1
ATOM 745 C CA . ALA A 1 95 ? 2.555 -0.882 -16.406 1.00 92.62 95 ALA A CA 1
ATOM 746 C C . ALA A 1 95 ? 2.225 -0.228 -17.755 1.00 92.62 95 ALA A C 1
ATOM 748 O O . ALA A 1 95 ? 3.099 0.391 -18.354 1.00 92.62 95 ALA A O 1
ATOM 749 N N . ILE A 1 96 ? 0.979 -0.357 -18.225 1.00 94.62 96 ILE A N 1
ATOM 750 C CA . ILE A 1 96 ? 0.523 0.256 -19.481 1.00 94.62 96 ILE A CA 1
ATOM 751 C C . ILE A 1 96 ? 0.528 1.777 -19.327 1.00 94.62 96 ILE A C 1
ATOM 753 O O . ILE A 1 96 ? 1.169 2.474 -20.104 1.00 94.62 96 ILE A O 1
ATOM 757 N N . PHE A 1 97 ? -0.078 2.275 -18.248 1.00 96.56 97 PHE A N 1
ATOM 758 C CA . PHE A 1 97 ? -0.089 3.695 -17.920 1.00 96.56 97 PHE A CA 1
ATOM 759 C C . PHE A 1 97 ? 1.325 4.283 -17.824 1.00 96.56 97 PHE A C 1
ATOM 761 O O . PHE A 1 97 ? 1.591 5.354 -18.365 1.00 96.56 97 PHE A O 1
ATOM 768 N N . LEU A 1 98 ? 2.249 3.587 -17.155 1.00 95.25 98 LEU A N 1
ATOM 769 C CA . LEU A 1 98 ? 3.640 4.027 -17.040 1.00 95.25 98 LEU A CA 1
ATOM 770 C C . LEU A 1 98 ? 4.368 4.008 -18.388 1.00 95.25 98 LEU A C 1
ATOM 772 O O . LEU A 1 98 ? 5.138 4.926 -18.661 1.00 95.25 98 LEU A O 1
ATOM 776 N N . ALA A 1 99 ? 4.129 2.994 -19.223 1.00 95.69 99 ALA A N 1
ATOM 777 C CA . ALA A 1 99 ? 4.708 2.908 -20.561 1.00 95.69 99 ALA A CA 1
ATOM 778 C C . ALA A 1 99 ? 4.281 4.102 -21.422 1.00 95.69 99 ALA A C 1
ATOM 780 O O . ALA A 1 99 ? 5.139 4.779 -21.991 1.00 95.69 99 ALA A O 1
ATOM 781 N N . ASP A 1 100 ? 2.983 4.410 -21.428 1.00 96.56 100 ASP A N 1
ATOM 782 C CA . ASP A 1 100 ? 2.419 5.528 -22.183 1.00 96.56 100 ASP A CA 1
ATOM 783 C C . ASP A 1 100 ? 2.907 6.873 -21.636 1.00 96.56 100 ASP A C 1
ATOM 785 O O . ASP A 1 100 ? 3.356 7.739 -22.385 1.00 96.56 100 ASP A O 1
ATOM 789 N N . LYS A 1 101 ? 2.878 7.060 -20.313 1.00 97.00 101 LYS A N 1
ATOM 790 C CA . LYS A 1 101 ? 3.257 8.335 -19.690 1.00 97.00 101 LYS A CA 1
ATOM 791 C C . LYS A 1 101 ? 4.744 8.649 -19.847 1.00 97.00 101 LYS A C 1
ATOM 793 O O . LYS A 1 101 ? 5.102 9.802 -20.062 1.00 97.00 101 LYS A O 1
ATOM 798 N N . LEU A 1 102 ? 5.604 7.641 -19.712 1.00 94.75 102 LEU A N 1
ATOM 799 C CA . LEU A 1 102 ? 7.059 7.806 -19.771 1.00 94.75 102 LEU A CA 1
ATOM 800 C C . LEU A 1 102 ? 7.628 7.571 -21.175 1.00 94.75 102 LEU A C 1
ATOM 802 O O . LEU A 1 102 ? 8.828 7.747 -21.369 1.00 94.75 102 LEU A O 1
ATOM 806 N N . GLN A 1 103 ? 6.788 7.177 -22.139 1.00 95.56 103 GLN A N 1
ATOM 807 C CA . GLN A 1 103 ? 7.185 6.848 -23.512 1.00 95.56 103 GLN A CA 1
ATOM 808 C C . GLN A 1 103 ? 8.302 5.786 -23.556 1.00 95.56 103 GLN A C 1
ATOM 810 O O . GLN A 1 103 ? 9.272 5.882 -24.307 1.00 95.56 103 GLN A O 1
ATOM 815 N N . ILE A 1 104 ? 8.162 4.749 -22.724 1.00 94.31 104 ILE A N 1
ATOM 816 C CA . ILE A 1 104 ? 9.078 3.600 -22.642 1.00 94.31 104 ILE A CA 1
ATOM 817 C C . ILE A 1 104 ? 8.351 2.308 -23.012 1.00 94.31 104 ILE A C 1
ATOM 819 O O . ILE A 1 104 ? 7.127 2.229 -22.983 1.00 94.31 104 ILE A O 1
ATOM 823 N N . SER A 1 105 ? 9.097 1.247 -23.328 1.00 94.88 105 SER A N 1
ATOM 824 C CA . SER A 1 105 ? 8.472 -0.047 -23.618 1.00 94.88 105 SER A CA 1
ATOM 825 C C . SER A 1 105 ? 7.733 -0.611 -22.398 1.00 94.88 105 SER A C 1
ATOM 827 O O . SER A 1 105 ? 8.173 -0.448 -21.257 1.00 94.88 105 SER A O 1
ATOM 829 N N . LEU A 1 106 ? 6.659 -1.372 -22.639 1.00 93.06 106 LEU A N 1
ATOM 830 C CA . LEU A 1 106 ? 5.894 -2.042 -21.580 1.00 93.06 106 LEU A CA 1
ATOM 831 C C . LEU A 1 106 ? 6.779 -2.906 -20.667 1.00 93.06 106 LEU A C 1
ATOM 833 O O . LEU A 1 106 ? 6.561 -2.966 -19.461 1.00 93.06 106 LEU A O 1
ATOM 837 N N . GLN A 1 107 ? 7.810 -3.547 -21.225 1.00 91.88 107 GLN A N 1
ATOM 838 C CA . GLN A 1 107 ? 8.772 -4.330 -20.448 1.00 91.88 107 GLN A CA 1
ATOM 839 C C . GLN A 1 107 ? 9.539 -3.460 -19.441 1.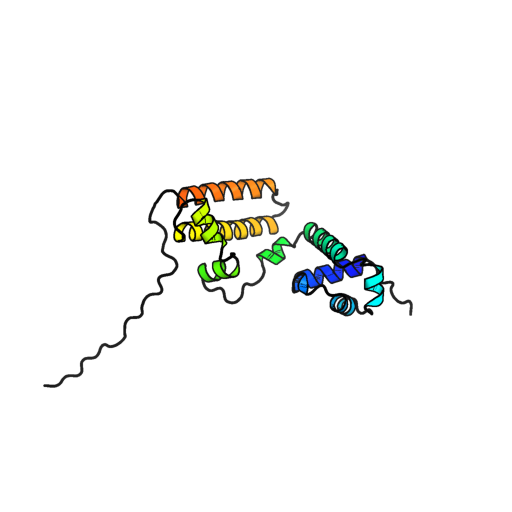00 91.88 107 GLN A C 1
ATOM 841 O O . GLN A 1 107 ? 9.728 -3.868 -18.297 1.00 91.88 107 GLN A O 1
ATOM 846 N N . ARG A 1 108 ? 9.965 -2.258 -19.845 1.00 92.75 108 ARG A N 1
ATOM 847 C CA . ARG A 1 108 ? 10.678 -1.321 -18.967 1.00 92.75 108 ARG A CA 1
ATOM 848 C C . ARG A 1 108 ? 9.761 -0.718 -17.924 1.00 92.75 108 ARG A C 1
ATOM 850 O O . ARG A 1 108 ? 10.154 -0.635 -16.769 1.00 92.75 108 ARG A O 1
ATOM 857 N N . ALA A 1 109 ? 8.541 -0.361 -18.311 1.00 94.81 109 ALA A N 1
ATOM 858 C CA . ALA A 1 109 ? 7.531 0.116 -17.380 1.00 94.81 109 ALA A CA 1
ATOM 859 C C . ALA A 1 109 ? 7.194 -0.943 -16.319 1.00 94.81 109 ALA A C 1
ATOM 861 O O . ALA A 1 109 ? 7.164 -0.633 -15.129 1.00 94.81 109 ALA A O 1
ATOM 862 N N . ARG A 1 110 ? 7.033 -2.211 -16.729 1.00 93.88 110 ARG A N 1
ATOM 863 C CA . ARG A 1 110 ? 6.852 -3.339 -15.805 1.00 93.88 110 ARG A CA 1
ATOM 864 C C . ARG A 1 110 ? 8.045 -3.482 -14.859 1.00 93.88 110 ARG A C 1
ATOM 866 O O . ARG A 1 110 ? 7.835 -3.603 -13.659 1.00 93.88 110 ARG A O 1
ATOM 873 N N . GLN A 1 111 ? 9.275 -3.421 -15.372 1.00 93.69 111 GLN A N 1
ATOM 874 C CA . GLN A 1 111 ? 10.480 -3.532 -14.542 1.00 93.69 111 GLN A CA 1
ATOM 875 C C . GLN A 1 111 ? 10.619 -2.371 -13.549 1.00 93.69 111 GLN A C 1
ATOM 877 O O . GLN A 1 111 ? 10.908 -2.605 -12.379 1.00 93.69 111 GLN A O 1
ATOM 882 N N . LEU A 1 112 ? 10.390 -1.133 -13.996 1.00 94.94 112 LEU A N 1
ATOM 883 C CA . LEU A 1 112 ? 10.381 0.056 -13.142 1.00 94.94 112 LEU A CA 1
ATOM 884 C C . LEU A 1 112 ? 9.354 -0.098 -12.017 1.00 94.94 112 LEU A C 1
ATOM 886 O O . LEU A 1 112 ? 9.680 0.096 -10.848 1.00 94.94 112 LEU A O 1
ATOM 890 N N . HIS A 1 113 ? 8.129 -0.499 -12.361 1.00 95.69 113 HIS A N 1
ATOM 891 C CA . HIS A 1 113 ? 7.068 -0.675 -11.379 1.00 95.69 113 HIS A CA 1
ATOM 892 C C . HIS A 1 113 ? 7.379 -1.807 -10.395 1.00 95.69 113 HIS A C 1
ATOM 894 O O . HIS A 1 113 ? 7.186 -1.632 -9.198 1.00 95.69 113 HIS A O 1
ATOM 900 N N . LEU A 1 114 ? 7.906 -2.940 -10.870 1.00 94.69 114 LEU A N 1
ATOM 901 C CA . LEU A 1 114 ? 8.318 -4.045 -10.005 1.00 94.69 114 LEU A CA 1
ATOM 902 C C . LEU A 1 114 ? 9.422 -3.613 -9.029 1.00 94.69 114 LEU A C 1
ATOM 904 O O . LEU A 1 114 ? 9.337 -3.921 -7.843 1.00 94.69 114 LEU A O 1
ATOM 908 N N . ASN A 1 115 ? 10.424 -2.861 -9.494 1.00 95.69 115 ASN A N 1
ATOM 909 C CA . ASN A 1 115 ? 11.470 -2.327 -8.620 1.00 95.69 115 ASN A CA 1
ATOM 910 C C . ASN A 1 115 ? 10.876 -1.409 -7.541 1.00 95.69 115 ASN A C 1
ATOM 912 O O . ASN A 1 115 ? 11.208 -1.557 -6.366 1.00 95.69 115 ASN A O 1
ATOM 916 N N . MET A 1 116 ? 9.959 -0.513 -7.920 1.00 96.00 116 MET A N 1
ATOM 917 C CA . MET A 1 116 ? 9.278 0.373 -6.971 1.00 96.00 116 MET A CA 1
ATOM 918 C C . MET A 1 116 ? 8.388 -0.380 -5.982 1.00 96.00 116 MET A C 1
ATOM 920 O O . MET A 1 116 ? 8.367 -0.027 -4.804 1.00 96.00 116 MET A O 1
ATOM 924 N N . LEU A 1 117 ? 7.691 -1.430 -6.421 1.00 93.06 117 LEU A N 1
ATOM 925 C CA . LEU A 1 117 ? 6.880 -2.285 -5.555 1.00 93.06 117 LEU A CA 1
ATOM 926 C C . LEU A 1 117 ? 7.753 -2.955 -4.487 1.00 93.06 117 LEU A C 1
ATOM 928 O O . LEU A 1 117 ? 7.474 -2.838 -3.295 1.00 93.06 117 LEU A O 1
ATOM 932 N N . LEU A 1 118 ? 8.845 -3.602 -4.904 1.00 93.75 118 LEU A N 1
ATOM 933 C CA . LEU A 1 118 ? 9.778 -4.264 -3.990 1.00 93.75 118 LEU A CA 1
ATOM 934 C C . LEU A 1 118 ? 10.425 -3.275 -3.021 1.00 93.75 118 LEU A C 1
ATOM 936 O O . LEU A 1 118 ? 10.526 -3.562 -1.829 1.00 93.75 118 LEU A O 1
ATOM 940 N N . TYR A 1 119 ? 10.827 -2.103 -3.517 1.00 94.88 119 TYR A N 1
ATOM 941 C CA . TYR A 1 119 ? 11.408 -1.058 -2.682 1.00 94.88 119 TYR A CA 1
ATOM 942 C C . TYR A 1 119 ? 10.407 -0.545 -1.643 1.00 94.88 119 TYR A C 1
ATOM 944 O O . TYR A 1 119 ? 10.746 -0.446 -0.469 1.00 94.88 119 TYR A O 1
ATOM 952 N N . THR A 1 120 ? 9.158 -0.301 -2.049 1.00 90.94 120 THR A N 1
ATOM 953 C CA . THR A 1 120 ? 8.085 0.169 -1.159 1.00 90.94 120 THR A CA 1
ATOM 954 C C . THR A 1 120 ? 7.768 -0.857 -0.070 1.00 90.94 120 THR A C 1
ATOM 956 O O . THR A 1 120 ? 7.642 -0.496 1.098 1.00 90.94 120 THR A O 1
ATOM 959 N N . ILE A 1 121 ? 7.712 -2.148 -0.419 1.00 89.31 121 ILE A N 1
ATOM 960 C CA . ILE A 1 121 ? 7.557 -3.229 0.566 1.00 89.31 121 ILE A CA 1
ATOM 961 C C . ILE A 1 121 ? 8.755 -3.253 1.525 1.00 89.31 121 ILE A C 1
ATOM 963 O O . ILE A 1 121 ? 8.573 -3.316 2.741 1.00 89.31 121 ILE A O 1
ATOM 967 N N . GLY A 1 122 ? 9.982 -3.179 1.002 1.00 91.19 122 GLY A N 1
ATOM 968 C CA . GLY A 1 122 ? 11.204 -3.214 1.806 1.00 91.19 122 GLY A CA 1
ATOM 969 C C . GLY A 1 122 ? 11.297 -2.047 2.789 1.00 91.19 122 GLY A C 1
ATOM 970 O O . GLY A 1 122 ? 11.422 -2.264 3.994 1.00 91.19 122 GLY A O 1
ATOM 971 N N . ILE A 1 123 ? 11.173 -0.813 2.298 1.00 91.88 123 ILE A N 1
ATOM 972 C CA . ILE A 1 123 ? 11.262 0.386 3.137 1.00 91.88 123 ILE A CA 1
ATOM 973 C C . ILE A 1 123 ? 10.088 0.472 4.122 1.00 91.88 123 ILE A C 1
ATOM 975 O O . ILE A 1 123 ? 10.293 0.822 5.281 1.00 91.88 123 ILE A O 1
ATOM 979 N N . GLY A 1 124 ? 8.887 0.043 3.715 1.00 87.69 124 GLY A N 1
ATOM 980 C CA . GLY A 1 124 ? 7.730 -0.085 4.600 1.00 87.69 124 GLY A CA 1
ATOM 981 C C . GLY A 1 124 ? 7.943 -1.118 5.709 1.00 87.69 124 GLY A C 1
ATOM 982 O O . GLY A 1 124 ? 7.517 -0.898 6.840 1.00 87.69 124 GLY A O 1
ATOM 983 N N . THR A 1 125 ? 8.664 -2.211 5.426 1.00 87.62 125 THR A N 1
ATOM 984 C CA . THR A 1 125 ? 9.067 -3.191 6.448 1.00 87.62 125 THR A CA 1
ATOM 985 C C . THR A 1 125 ? 9.963 -2.539 7.492 1.00 87.62 125 THR A C 1
ATOM 987 O O . THR A 1 125 ? 9.686 -2.658 8.682 1.00 87.62 125 THR A O 1
ATOM 990 N N . VAL A 1 126 ? 11.011 -1.834 7.054 1.00 89.50 126 VAL A N 1
ATOM 991 C CA . VAL A 1 126 ? 11.959 -1.156 7.951 1.00 89.50 126 VAL A CA 1
ATOM 992 C C . VAL A 1 126 ? 11.240 -0.095 8.782 1.00 89.50 126 VAL A C 1
ATOM 994 O O . VAL A 1 126 ? 11.368 -0.099 10.003 1.00 89.50 126 VAL A O 1
ATOM 997 N N . PHE A 1 127 ? 10.423 0.745 8.140 1.00 87.81 127 PHE A N 1
ATOM 998 C CA . PHE A 1 127 ? 9.590 1.746 8.805 1.00 87.81 127 PHE A CA 1
ATOM 999 C C . PHE A 1 127 ? 8.714 1.126 9.898 1.00 87.81 127 PHE A C 1
ATOM 1001 O O . PHE A 1 127 ? 8.670 1.629 11.017 1.00 87.81 127 PHE A O 1
ATOM 1008 N N . ALA A 1 128 ? 8.064 -0.001 9.599 1.00 83.31 128 ALA A N 1
ATOM 1009 C CA . ALA A 1 128 ? 7.156 -0.651 10.530 1.00 83.31 128 ALA A CA 1
ATOM 1010 C C . ALA A 1 128 ? 7.866 -1.244 11.754 1.00 83.31 128 ALA A C 1
ATOM 1012 O O . ALA A 1 128 ? 7.259 -1.317 12.817 1.00 83.31 128 ALA A O 1
ATOM 1013 N N . VAL A 1 129 ? 9.112 -1.714 11.627 1.00 84.75 129 VAL A N 1
ATOM 1014 C CA . VAL A 1 129 ? 9.812 -2.454 12.697 1.00 84.75 129 VAL A CA 1
ATOM 1015 C C . VAL A 1 129 ? 10.906 -1.656 13.414 1.00 84.75 129 VAL A C 1
ATOM 1017 O O . VAL A 1 129 ? 11.496 -2.176 14.360 1.00 84.75 129 VAL A O 1
ATOM 1020 N N . ALA A 1 130 ? 11.183 -0.420 12.995 1.00 86.31 130 ALA A N 1
ATOM 1021 C CA . ALA A 1 130 ? 12.223 0.418 13.587 1.00 86.31 130 ALA A CA 1
ATOM 1022 C C . ALA A 1 130 ? 11.808 1.027 14.940 1.00 86.31 130 ALA A C 1
ATOM 1024 O O . ALA A 1 130 ? 10.695 1.524 15.100 1.00 86.31 130 ALA A O 1
ATOM 1025 N N . THR A 1 131 ? 12.749 1.064 15.890 1.00 82.44 131 THR A N 1
ATOM 1026 C CA . THR A 1 131 ? 12.612 1.712 17.208 1.00 82.44 131 THR A CA 1
ATOM 1027 C C . THR A 1 131 ? 13.862 2.574 17.451 1.00 82.44 131 THR A C 1
ATOM 1029 O O . THR A 1 131 ? 14.962 2.048 17.278 1.00 82.44 131 THR A O 1
ATOM 1032 N N . PRO A 1 132 ? 13.752 3.868 17.830 1.00 86.25 132 PRO A N 1
ATOM 1033 C CA . PRO A 1 132 ? 12.547 4.591 18.271 1.00 86.25 132 PRO A CA 1
ATOM 1034 C C . PRO A 1 132 ? 11.544 4.940 17.157 1.00 86.25 132 PRO A C 1
ATOM 1036 O O . PRO A 1 132 ? 10.440 5.377 17.462 1.00 86.25 132 PRO A O 1
ATOM 1039 N N . GLY A 1 133 ? 11.912 4.728 1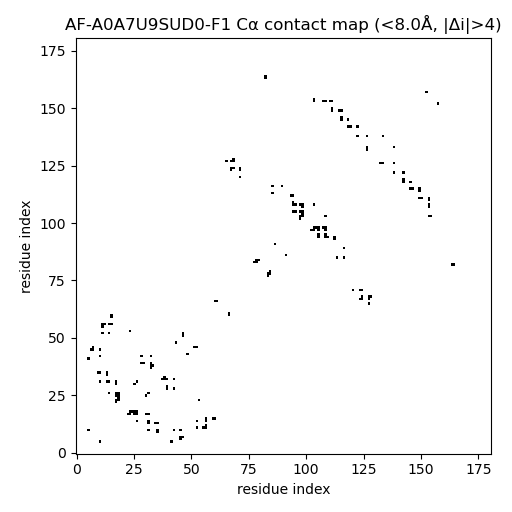5.893 1.00 87.31 133 GLY A N 1
ATOM 1040 C CA . GLY A 1 133 ? 11.094 4.996 14.710 1.00 87.31 133 GLY A CA 1
ATOM 1041 C C . GLY A 1 133 ? 11.913 5.709 13.635 1.00 87.31 133 GLY A C 1
ATOM 1042 O O . GLY A 1 133 ? 12.994 6.221 13.920 1.00 87.31 133 GLY A O 1
ATOM 1043 N N . ILE A 1 134 ? 11.403 5.732 12.404 1.00 89.12 134 ILE A N 1
ATOM 1044 C CA . ILE A 1 134 ? 11.954 6.522 11.291 1.00 89.12 134 ILE A CA 1
ATOM 1045 C C . ILE A 1 134 ? 10.897 7.555 10.903 1.00 89.12 134 ILE A C 1
ATOM 1047 O O . ILE A 1 134 ? 9.705 7.245 10.907 1.00 89.12 134 ILE A O 1
ATOM 1051 N N . SER A 1 135 ? 11.308 8.786 10.601 1.00 91.56 135 SER A N 1
ATOM 1052 C CA . SER A 1 135 ? 10.362 9.829 10.191 1.00 91.56 135 SER A CA 1
ATOM 1053 C C . SER A 1 135 ? 9.760 9.519 8.818 1.00 91.56 135 SER A C 1
ATOM 1055 O O . SER A 1 135 ? 10.439 8.985 7.942 1.00 91.56 135 SER A O 1
ATOM 1057 N N . ALA A 1 136 ? 8.492 9.877 8.602 1.00 87.75 136 ALA A N 1
ATOM 1058 C CA . ALA A 1 136 ? 7.860 9.694 7.296 1.00 87.75 136 ALA A CA 1
ATOM 1059 C C . ALA A 1 136 ? 8.598 10.470 6.188 1.00 87.75 136 ALA A C 1
ATOM 1061 O O . ALA A 1 136 ? 8.747 9.954 5.085 1.00 87.75 136 ALA A O 1
ATOM 1062 N N . ASP A 1 137 ? 9.129 11.657 6.495 1.00 92.62 137 ASP A N 1
ATOM 1063 C CA . ASP A 1 137 ? 9.875 12.490 5.543 1.00 92.62 137 ASP A CA 1
ATOM 1064 C C . ASP A 1 137 ? 11.148 11.803 5.035 1.00 92.62 137 ASP A C 1
ATOM 1066 O O . ASP A 1 137 ? 11.456 11.862 3.843 1.00 92.62 137 ASP A O 1
ATOM 1070 N N . GLU A 1 138 ? 11.865 11.094 5.908 1.00 95.31 138 GLU A N 1
ATOM 1071 C CA . GLU A 1 138 ? 13.042 10.311 5.521 1.00 95.31 138 GLU A CA 1
ATOM 1072 C C . GLU A 1 138 ? 12.661 9.140 4.601 1.00 95.31 138 GLU A C 1
ATOM 1074 O O . GLU A 1 138 ? 13.330 8.896 3.594 1.00 95.31 138 GLU A O 1
ATOM 1079 N N . ILE A 1 139 ? 11.543 8.463 4.891 1.00 93.88 139 ILE A N 1
ATOM 1080 C CA . ILE A 1 139 ? 11.001 7.393 4.041 1.00 93.88 139 ILE A CA 1
ATOM 1081 C C . ILE A 1 139 ? 10.612 7.937 2.663 1.00 93.88 139 ILE A C 1
ATOM 1083 O O . ILE A 1 139 ? 10.982 7.341 1.651 1.00 93.88 139 ILE A O 1
ATOM 1087 N N . TYR A 1 140 ? 9.909 9.072 2.610 1.00 93.44 140 TYR A N 1
ATOM 1088 C CA . TYR A 1 140 ? 9.504 9.700 1.351 1.00 93.44 140 TYR A CA 1
ATOM 1089 C C . TYR A 1 140 ? 10.708 10.152 0.529 1.00 93.44 140 TYR A C 1
ATOM 1091 O O . TYR A 1 140 ? 10.779 9.841 -0.660 1.00 93.44 140 TYR A O 1
ATOM 1099 N N . THR A 1 141 ? 11.689 10.792 1.170 1.00 96.88 141 THR A N 1
ATOM 1100 C CA . THR A 1 141 ? 12.940 11.215 0.521 1.00 96.88 141 THR A CA 1
ATOM 1101 C C . THR A 1 141 ? 13.647 10.025 -0.125 1.00 96.88 141 THR A C 1
ATOM 1103 O O . THR A 1 141 ? 14.121 10.103 -1.262 1.00 96.88 141 THR A O 1
ATOM 1106 N N . GLN A 1 142 ? 13.691 8.887 0.574 1.00 97.44 142 GLN A N 1
ATOM 1107 C CA . GLN A 1 142 ? 14.329 7.698 0.027 1.00 97.44 142 GLN A CA 1
ATOM 1108 C C . GLN A 1 142 ? 13.526 7.006 -1.067 1.00 97.44 142 GLN A C 1
ATOM 1110 O O . GLN A 1 142 ? 14.101 6.512 -2.039 1.00 97.44 142 GLN A O 1
ATOM 1115 N N . GLN A 1 143 ? 12.201 7.006 -0.961 1.00 95.56 143 GLN A N 1
ATOM 1116 C CA . GLN A 1 143 ? 11.336 6.497 -2.018 1.00 95.56 143 GLN A CA 1
ATOM 1117 C C . GLN A 1 143 ? 11.469 7.321 -3.308 1.00 95.56 143 GLN A C 1
ATOM 1119 O O . GLN A 1 143 ? 11.524 6.736 -4.390 1.00 95.56 143 GLN A O 1
ATOM 1124 N N . GLU A 1 144 ? 11.582 8.647 -3.202 1.00 96.88 144 GLU A N 1
ATOM 1125 C CA . GLU A 1 144 ? 11.831 9.543 -4.338 1.00 96.88 144 GLU A CA 1
ATOM 1126 C C . GLU A 1 144 ? 13.215 9.298 -4.954 1.00 96.88 144 GLU A C 1
ATOM 1128 O O . GLU A 1 144 ? 13.320 9.057 -6.156 1.00 96.88 144 GLU A O 1
ATOM 1133 N N . THR A 1 145 ? 14.260 9.219 -4.125 1.00 97.75 145 THR A N 1
ATOM 1134 C CA . THR A 1 145 ? 15.630 8.911 -4.576 1.00 97.75 145 THR A CA 1
ATOM 1135 C C . THR A 1 145 ? 15.696 7.575 -5.329 1.00 97.75 145 THR A C 1
ATOM 1137 O O . THR A 1 145 ? 16.317 7.466 -6.392 1.00 97.75 145 THR A O 1
ATOM 1140 N N . ALA A 1 146 ? 15.032 6.538 -4.810 1.00 97.69 146 ALA A N 1
ATOM 1141 C CA . ALA A 1 146 ? 14.950 5.237 -5.468 1.00 97.69 146 ALA A CA 1
ATOM 1142 C C . ALA A 1 146 ? 14.171 5.307 -6.790 1.00 97.69 146 ALA A C 1
ATOM 1144 O O . ALA A 1 146 ? 14.610 4.733 -7.792 1.00 97.69 146 ALA A O 1
ATOM 1145 N N . TYR A 1 147 ? 13.051 6.036 -6.817 1.00 96.56 147 TYR A N 1
ATOM 1146 C CA . TYR A 1 147 ? 12.272 6.254 -8.033 1.00 96.56 147 TYR A CA 1
ATOM 1147 C C . TYR A 1 147 ? 13.107 6.914 -9.129 1.00 9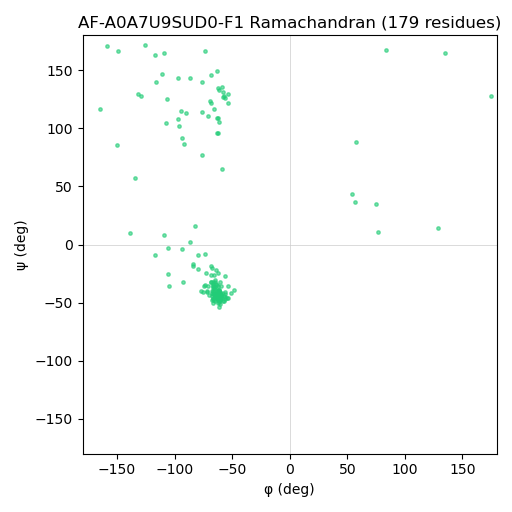6.56 147 TYR A C 1
ATOM 1149 O O . TYR A 1 147 ? 13.139 6.401 -10.248 1.00 96.56 147 TYR A O 1
ATOM 1157 N N . GLU A 1 148 ? 13.829 7.990 -8.819 1.00 96.81 148 GLU A N 1
ATOM 1158 C CA . GLU A 1 148 ? 14.692 8.675 -9.783 1.00 96.81 148 GLU A CA 1
ATOM 1159 C C . GLU A 1 148 ? 15.778 7.748 -10.340 1.00 96.81 148 GLU A C 1
ATOM 1161 O O . GLU A 1 148 ? 16.002 7.698 -11.554 1.00 96.81 148 GLU A O 1
ATOM 1166 N N . ALA A 1 149 ? 16.417 6.954 -9.475 1.00 97.12 149 ALA A N 1
ATOM 1167 C CA . ALA A 1 149 ? 17.442 6.000 -9.883 1.00 97.12 149 ALA A CA 1
ATOM 1168 C C . ALA A 1 149 ? 16.886 4.923 -10.832 1.00 97.12 149 ALA A C 1
ATOM 1170 O O . ALA A 1 149 ? 17.478 4.642 -11.881 1.00 97.12 149 ALA A O 1
ATOM 1171 N N . PHE A 1 150 ? 15.733 4.334 -10.504 1.00 96.31 150 PHE A N 1
ATOM 1172 C CA . PHE A 1 150 ? 15.102 3.321 -11.351 1.00 96.31 150 PHE A CA 1
ATOM 1173 C C . PHE A 1 150 ? 14.531 3.914 -12.640 1.00 96.31 150 PHE A C 1
ATOM 1175 O O . PHE A 1 150 ? 14.611 3.274 -13.691 1.00 96.31 150 PHE A O 1
ATOM 1182 N N . LEU A 1 151 ? 13.996 5.136 -12.591 1.00 95.62 151 LEU A N 1
ATOM 1183 C CA . LEU A 1 151 ? 13.514 5.857 -13.764 1.00 95.62 151 LEU A CA 1
ATOM 1184 C C . LEU A 1 151 ? 14.663 6.101 -14.741 1.00 95.62 151 LEU A C 1
ATOM 1186 O O . LEU A 1 151 ? 14.562 5.742 -15.914 1.00 95.62 151 LEU A O 1
ATOM 1190 N N . LYS A 1 152 ? 15.787 6.627 -14.249 1.00 95.12 152 LYS A N 1
ATOM 1191 C CA . LYS A 1 152 ? 17.005 6.809 -15.040 1.00 95.12 152 LYS A CA 1
ATOM 1192 C C . LYS A 1 152 ? 17.440 5.495 -15.691 1.00 95.12 152 LYS A C 1
ATOM 1194 O O . LYS A 1 152 ? 17.678 5.447 -16.894 1.00 95.12 152 LYS A O 1
ATOM 1199 N N . GLN A 1 153 ? 17.449 4.401 -14.933 1.00 92.69 153 GLN A N 1
ATOM 1200 C CA . GLN A 1 153 ? 17.791 3.076 -15.451 1.00 92.69 153 GLN A CA 1
ATOM 1201 C C . GLN A 1 153 ? 16.828 2.587 -16.550 1.00 92.69 153 GLN A C 1
ATOM 1203 O O . GLN A 1 153 ? 17.267 1.977 -17.529 1.00 92.69 153 GLN A O 1
ATOM 1208 N N . ALA A 1 154 ? 15.526 2.851 -16.408 1.00 92.06 154 ALA A N 1
ATOM 1209 C CA . ALA A 1 154 ? 14.519 2.507 -17.409 1.00 92.06 154 ALA A CA 1
ATOM 1210 C C . ALA A 1 154 ? 14.694 3.318 -18.708 1.00 92.06 154 ALA A C 1
ATOM 1212 O O . ALA A 1 154 ? 14.473 2.792 -19.804 1.00 92.06 154 ALA A O 1
ATOM 1213 N N . LEU A 1 155 ? 15.137 4.572 -18.602 1.00 91.00 155 LEU A N 1
ATOM 1214 C CA . LEU A 1 155 ? 15.396 5.449 -19.744 1.00 91.00 155 LEU A CA 1
ATOM 1215 C C . LEU A 1 155 ? 16.723 5.107 -20.457 1.00 91.00 155 LEU A C 1
ATOM 1217 O O . LEU A 1 155 ? 16.768 5.057 -21.685 1.00 91.00 155 LEU A O 1
ATOM 1221 N N . GLU A 1 156 ? 17.789 4.785 -19.715 1.00 84.56 156 GLU A N 1
ATOM 1222 C CA . GLU A 1 156 ? 19.182 4.745 -20.208 1.00 84.56 156 GLU A CA 1
ATOM 1223 C C . GLU A 1 156 ? 19.642 3.469 -20.949 1.00 84.56 156 GLU A C 1
ATOM 1225 O O . GLU A 1 156 ? 20.830 3.283 -21.205 1.00 84.56 156 GLU A O 1
ATOM 1230 N N . ASN A 1 157 ? 18.734 2.602 -21.400 1.00 64.94 157 ASN A N 1
ATOM 1231 C CA . ASN A 1 157 ? 19.028 1.646 -22.483 1.00 64.94 157 ASN A CA 1
ATOM 1232 C C . ASN A 1 157 ? 20.237 0.693 -22.261 1.00 64.94 157 ASN A C 1
ATOM 1234 O O . ASN A 1 157 ? 20.942 0.350 -23.210 1.00 64.94 157 ASN A O 1
ATOM 1238 N N . LYS A 1 158 ? 20.487 0.208 -21.036 1.00 55.75 158 LYS A N 1
ATOM 1239 C CA . LYS A 1 158 ? 21.444 -0.894 -20.817 1.00 55.75 158 LYS A CA 1
ATOM 1240 C C . LYS A 1 158 ? 20.693 -2.217 -20.716 1.00 55.75 158 LYS A C 1
ATOM 1242 O O . LYS A 1 158 ? 20.041 -2.489 -19.713 1.00 55.75 158 LYS A O 1
ATOM 1247 N N . ASN A 1 159 ? 20.824 -3.049 -21.752 1.00 47.81 159 ASN A N 1
ATOM 1248 C CA . ASN A 1 159 ? 20.459 -4.472 -21.789 1.00 47.81 159 ASN A CA 1
ATOM 1249 C C . ASN A 1 159 ? 21.226 -5.285 -20.720 1.00 47.81 159 ASN A C 1
ATOM 1251 O O . ASN A 1 159 ? 22.055 -6.136 -21.028 1.00 47.81 159 ASN A O 1
ATOM 1255 N N . ARG A 1 160 ? 20.978 -5.007 -19.441 1.00 49.19 160 ARG A N 1
ATOM 1256 C CA . ARG A 1 160 ? 21.458 -5.767 -18.285 1.00 49.19 160 ARG A CA 1
ATOM 1257 C C . ARG A 1 160 ? 20.306 -5.966 -17.313 1.00 49.19 160 ARG A C 1
ATOM 1259 O O . ARG A 1 160 ? 20.377 -5.582 -16.155 1.00 49.19 160 ARG A O 1
ATOM 1266 N N . PHE A 1 161 ? 19.238 -6.576 -17.797 1.00 49.00 161 PHE A N 1
ATOM 1267 C CA . PHE A 1 161 ? 18.285 -7.208 -16.904 1.00 49.00 161 PHE A CA 1
ATOM 1268 C C . PHE A 1 161 ? 18.059 -8.625 -17.398 1.00 49.00 161 PHE A C 1
ATOM 1270 O O . PHE A 1 161 ? 17.798 -8.804 -18.593 1.00 49.00 161 PHE A O 1
ATOM 1277 N N . PRO A 1 162 ? 18.191 -9.641 -16.531 1.00 43.66 162 PRO A N 1
ATOM 1278 C CA . PRO A 1 162 ? 17.726 -10.963 -16.890 1.00 43.66 162 PRO A CA 1
ATOM 1279 C C . PRO A 1 162 ? 16.238 -10.834 -17.211 1.00 43.66 162 PRO A C 1
ATOM 1281 O O . PRO A 1 162 ? 15.470 -10.262 -16.440 1.00 43.66 162 PRO A O 1
ATOM 1284 N N . ALA A 1 163 ? 15.844 -11.315 -18.386 1.00 48.66 163 ALA A N 1
ATOM 1285 C CA . ALA A 1 163 ? 14.441 -11.449 -18.724 1.00 48.66 163 ALA A CA 1
ATOM 1286 C C . ALA A 1 163 ? 13.822 -12.440 -17.730 1.00 48.66 163 ALA A C 1
ATOM 1288 O O . ALA A 1 163 ? 13.925 -13.654 -17.912 1.00 48.66 163 ALA A O 1
ATOM 1289 N N . TYR A 1 164 ? 13.207 -11.934 -16.664 1.00 43.31 164 TYR A N 1
ATOM 1290 C CA . TYR A 1 164 ? 12.317 -12.742 -15.847 1.00 43.31 164 TYR A CA 1
ATOM 1291 C C . TYR A 1 164 ? 11.163 -13.169 -16.760 1.00 43.31 164 TYR A C 1
ATOM 12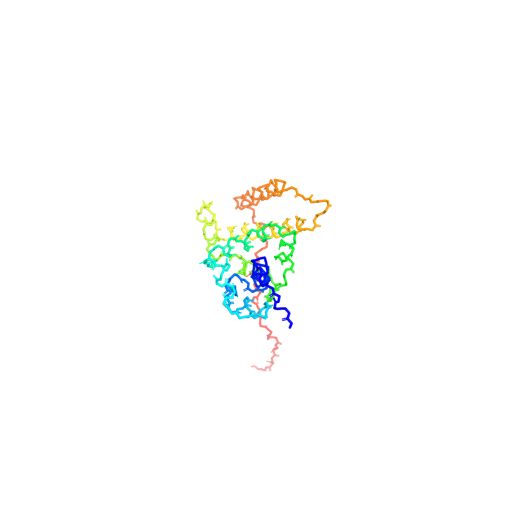93 O O . TYR A 1 164 ? 10.388 -12.333 -17.214 1.00 43.31 164 TYR A O 1
ATOM 1301 N N . GLY A 1 165 ? 11.121 -14.456 -17.127 1.00 46.91 165 GLY A N 1
ATOM 1302 C CA . GLY A 1 165 ? 10.000 -15.011 -17.893 1.00 46.91 165 GLY A CA 1
ATOM 1303 C C . GLY A 1 165 ? 10.300 -15.799 -19.172 1.00 46.91 165 GLY A C 1
ATOM 1304 O O . GLY A 1 165 ? 9.358 -16.094 -19.901 1.00 46.91 165 GLY A O 1
ATOM 1305 N N . ARG A 1 166 ? 11.535 -16.230 -19.470 1.00 41.44 166 ARG A N 1
ATOM 1306 C CA . ARG A 1 166 ? 11.712 -17.350 -20.422 1.00 41.44 166 ARG A CA 1
ATOM 1307 C C . ARG A 1 166 ? 11.759 -18.677 -19.668 1.00 41.44 166 ARG A C 1
ATOM 1309 O O . ARG A 1 166 ? 12.833 -19.171 -19.345 1.00 41.44 166 ARG A O 1
ATOM 1316 N N . LYS A 1 167 ? 10.584 -19.271 -19.414 1.00 41.78 167 LYS A N 1
ATOM 1317 C CA . LYS A 1 167 ? 10.489 -20.720 -19.168 1.00 41.78 167 LYS A CA 1
ATOM 1318 C C . LYS A 1 167 ? 11.157 -21.425 -20.350 1.00 41.78 167 LYS A C 1
ATOM 1320 O O . LYS A 1 167 ? 10.774 -21.200 -21.499 1.00 41.78 167 LYS A O 1
ATOM 1325 N N . GLY A 1 168 ? 12.179 -22.228 -20.063 1.00 35.62 168 GLY A N 1
ATOM 1326 C CA . GLY A 1 168 ? 12.793 -23.110 -21.043 1.00 35.62 168 GLY A CA 1
ATOM 1327 C C . GLY A 1 168 ? 11.717 -23.973 -21.693 1.00 35.62 168 GLY A C 1
ATOM 1328 O O . GLY A 1 168 ? 10.895 -24.579 -21.007 1.00 35.62 168 GLY A O 1
ATOM 1329 N N . ARG A 1 169 ? 11.706 -24.008 -23.027 1.00 35.44 169 ARG A N 1
ATOM 1330 C CA . ARG A 1 169 ? 11.100 -25.131 -23.736 1.00 35.44 169 ARG A CA 1
ATOM 1331 C C . ARG A 1 169 ? 11.926 -26.355 -23.363 1.00 35.44 169 ARG A C 1
ATOM 1333 O O . ARG A 1 169 ? 13.072 -26.464 -23.788 1.00 35.44 169 ARG A O 1
ATOM 1340 N N . ASN A 1 170 ? 11.351 -27.238 -22.557 1.00 36.91 170 ASN A N 1
ATOM 1341 C CA . ASN A 1 170 ? 11.790 -28.622 -22.507 1.00 36.91 170 ASN A CA 1
ATOM 1342 C C . ASN A 1 170 ? 11.560 -29.196 -23.906 1.00 36.91 170 ASN A C 1
ATOM 1344 O O . ASN A 1 170 ? 10.414 -29.410 -24.290 1.00 36.91 170 ASN A O 1
ATOM 1348 N N . ASN A 1 171 ? 12.640 -29.370 -24.663 1.00 37.66 171 ASN A N 1
ATOM 1349 C CA . ASN A 1 171 ? 12.643 -30.201 -25.853 1.00 37.66 171 ASN A CA 1
ATOM 1350 C C . ASN A 1 171 ? 13.179 -31.571 -25.427 1.00 37.66 171 ASN A C 1
ATOM 1352 O O . ASN A 1 171 ? 14.368 -31.744 -25.175 1.00 37.66 171 ASN A O 1
ATOM 1356 N N . ASP A 1 172 ? 12.235 -32.490 -25.275 1.00 36.75 172 ASP A N 1
ATOM 1357 C CA . ASP A 1 172 ? 12.302 -33.851 -25.790 1.00 36.75 172 ASP A CA 1
ATOM 1358 C C . ASP A 1 172 ? 13.478 -34.720 -25.341 1.00 36.75 172 ASP A C 1
ATOM 1360 O O . ASP A 1 172 ? 14.475 -34.923 -26.034 1.00 36.75 172 ASP A O 1
ATOM 1364 N N . GLY A 1 173 ? 13.258 -35.396 -24.213 1.00 41.53 173 GLY A N 1
ATOM 1365 C CA . GLY A 1 173 ? 13.839 -36.711 -24.003 1.00 41.53 173 GLY A CA 1
ATOM 1366 C C . GLY A 1 173 ? 13.300 -37.691 -25.043 1.00 41.53 173 GLY A C 1
ATOM 1367 O O . GLY A 1 173 ? 12.242 -38.271 -24.830 1.00 41.53 173 GLY A O 1
ATOM 1368 N N . LYS A 1 174 ? 14.040 -37.890 -26.138 1.00 34.78 174 LYS A N 1
ATOM 1369 C CA . LYS A 1 174 ? 14.059 -39.130 -26.930 1.00 34.78 174 LYS A CA 1
ATOM 1370 C C . LYS A 1 174 ? 15.434 -39.309 -27.571 1.00 34.78 174 LYS A C 1
ATOM 1372 O O . LYS A 1 174 ? 15.659 -38.946 -28.719 1.00 34.78 174 LYS A O 1
ATOM 1377 N N . GLY A 1 175 ? 16.347 -39.909 -26.817 1.00 30.27 175 GLY A N 1
ATOM 1378 C CA . GLY A 1 175 ? 17.463 -40.658 -27.376 1.00 30.27 175 GLY A CA 1
ATOM 1379 C C . GLY A 1 175 ? 17.199 -42.141 -27.154 1.00 30.27 175 GLY A C 1
ATOM 1380 O O . GLY A 1 175 ? 17.313 -42.606 -26.027 1.00 30.27 175 GLY A O 1
ATOM 1381 N N . ASN A 1 176 ? 16.811 -42.865 -28.203 1.00 30.39 176 ASN A N 1
ATOM 1382 C CA . ASN A 1 176 ? 17.430 -44.156 -28.485 1.00 30.39 176 ASN A CA 1
ATOM 1383 C C . ASN A 1 176 ? 17.100 -44.619 -29.903 1.00 30.39 176 ASN A C 1
ATOM 1385 O O . ASN A 1 176 ? 15.949 -44.871 -30.256 1.00 30.39 176 ASN A O 1
ATOM 1389 N N . TYR A 1 177 ? 18.168 -44.724 -30.686 1.00 30.83 177 TYR A N 1
ATOM 1390 C CA . TYR A 1 177 ? 18.251 -45.526 -31.891 1.00 30.83 177 TYR A CA 1
ATOM 1391 C C . TYR A 1 177 ? 17.915 -46.985 -31.554 1.00 30.83 177 TYR A C 1
ATOM 1393 O O . TYR A 1 177 ? 18.529 -47.576 -30.667 1.00 30.83 177 TYR A O 1
ATOM 1401 N N . LEU A 1 178 ? 16.981 -47.570 -32.303 1.00 31.55 178 LEU A N 1
ATOM 1402 C CA . LEU A 1 178 ? 16.923 -49.007 -32.539 1.00 31.55 178 LEU A CA 1
ATOM 1403 C C . LEU A 1 178 ? 17.369 -49.250 -33.983 1.00 31.55 178 LEU A C 1
ATOM 1405 O O . LEU A 1 178 ? 16.858 -48.649 -34.923 1.00 31.55 178 LEU A O 1
ATOM 1409 N N . ILE A 1 179 ? 18.375 -50.108 -34.101 1.00 33.88 179 ILE A N 1
ATOM 1410 C CA . ILE A 1 179 ? 18.925 -50.704 -35.319 1.00 33.88 179 ILE A CA 1
ATOM 1411 C C . ILE A 1 179 ? 17.821 -51.476 -36.045 1.00 33.88 179 ILE A C 1
ATOM 1413 O O . ILE A 1 179 ? 17.142 -52.251 -35.375 1.00 33.88 179 ILE A O 1
ATOM 1417 N N . SER A 1 180 ? 17.691 -51.356 -37.373 1.00 26.66 180 SER A N 1
ATOM 1418 C CA . SER A 1 180 ? 17.704 -52.498 -38.320 1.00 26.66 180 SER A CA 1
ATOM 1419 C C . SER A 1 180 ? 17.418 -52.087 -39.776 1.00 26.66 180 SER A C 1
ATOM 1421 O O . SER A 1 180 ? 16.395 -51.471 -40.048 1.00 26.66 180 SER A O 1
ATOM 1423 N N . VAL A 1 181 ? 18.347 -52.529 -40.643 1.00 38.62 181 VAL A N 1
ATOM 1424 C CA . VAL A 1 181 ? 18.354 -52.705 -42.119 1.00 38.62 181 VAL A CA 1
ATOM 1425 C C . VAL A 1 181 ? 18.083 -51.510 -43.031 1.00 38.62 181 VAL A C 1
ATOM 1427 O O . VAL A 1 181 ? 16.935 -51.034 -43.104 1.00 38.62 181 VAL A O 1
#

Sequence (181 aa):
MPKQRITKEMVVQAAFEIARSGGMEEVLVKNIADKIGCSVQPIYSYCKNMDTLRQEVAQLAREEPNLFKIFILHQRKGISSLEDLYQAEASPQAAIFLADKLQISLQRARQLHLNMLLYTIGIGTVFAVATPGISADEIYTQQETAYEAFLKQALENKNRFPAYGRKGRNNDGKGNYLISV

Secondary structure (DSSP, 8-state):
-PPP---HHHHHHHHHHHHHHH-GGG--HHHHHHHHTS-SHHHHHH-SSHHHHHHHHHHHHHH-TTHHHHHHH---TT--SHHHHHHHHS-TTHHHHHHHHHT--HHHHHHHHHHHHHHHHHHHHHHHH-SS---HHHHHHHHHHHHHHHHHHHHS----S--TT----------------

pLDDT: mean 81.07, std 18.62, range [26.66, 97.75]

Solvent-accessible surface area (backbone atoms only — not comparable to full-atom values): 11034 Å² total; per-residue (Å²): 132,86,77,80,77,87,49,62,66,58,52,44,51,43,34,36,55,37,27,72,75,63,36,70,86,53,55,37,66,64,55,37,15,61,72,73,71,51,66,56,68,68,52,58,76,62,40,90,44,70,66,61,48,50,51,51,30,52,49,51,50,73,70,39,84,54,48,55,42,55,68,66,68,53,84,76,80,90,56,86,46,72,64,48,44,42,66,75,74,45,64,88,56,54,27,54,52,43,10,65,74,68,73,45,55,55,70,41,23,38,50,42,50,48,52,49,52,54,48,51,54,51,53,46,46,51,50,45,71,44,81,101,57,64,59,68,66,62,53,50,54,50,53,51,54,50,47,53,53,42,50,50,56,56,70,66,76,68,96,78,67,83,74,86,79,73,76,75,79,84,78,73,96,77,89,76,91,77,89,82,136

Foldseek 3Di:
DDDDQDDLVLLLVLQLVLCLPPRNVSSDLVSSCVSSVHDSVSVVVNPVDSVVSVVSSVVVCVVPLQNLVSVLVDDDPPDPDLVSVCVVPDDPCQLVVQCVVLVADSQLSSVLVSQLVVLCSVLSNCQSPDPVGDDVVVSVVVSVVSSVVSSCVSPVDDPPDPPPDPDDPPPDDDDDDDDDD

Mean predicted aligned error: 12.77 Å

Radius of gyration: 25.13 Å; Cα contacts (8 Å, |Δi|>4): 109; chains: 1; bounding box: 52×65×78 Å

Nearest PDB structures (foldseek):
  6o6n-assembly1_A  TM=3.611E-01  e=1.413E-02  Mycobacterium tuberculosis
  2gfn-assembly1_A  TM=3.597E-01  e=1.346E-02  Rhodococcus jostii RHA1
  2np5-assembly1_A  TM=3.618E-01  e=3.215E-02  Rhodococcus jostii RHA1
  3kkd-assembly3_B  TM=3.689E-01  e=8.878E-02  Pseudomonas aeruginosa PAO1
  7eqe-assembly2_C  TM=3.722E-01  e=9.318E-02  Streptomyces griseoluteus

=== Feature glossary ===
A reading guide for the features in this record.

Start from the sequence.

  · Sequence gives the chain of amino acids in standard one-letter code (A=alanine, C=cysteine, …, Y=tyrosine), read N→C. It is the only feature that is directly encoded by the gene; all structural features are derived from the folded form of this sequence.

Fold it, and you get atomic coordinates and the backbone conformation that goes with them.

  · The mmCIF table is the protein's shape written out atom by atom. For each backbone N, Cα, C, and carbonyl O, it records an (x, y, z) coordinate triple in Å plus the residue type, chain letter, and residue number.

  · Backbone dihedral angles. Every residue except chain termini has a φ (preceding-C → N → Cα → C) and a ψ (N → Cα → C → next-N). They are reported in degrees following the IUPAC sign convention. Secondary structure is essentially a statement about which (φ, ψ) basin each residue occupies.

  · DSSP 8-state secondary structure assigns each residue one of H (α-helix), G (3₁₀-helix), I (π-helix), E (extended β-strand), B (isolated β-bridge), T (hydro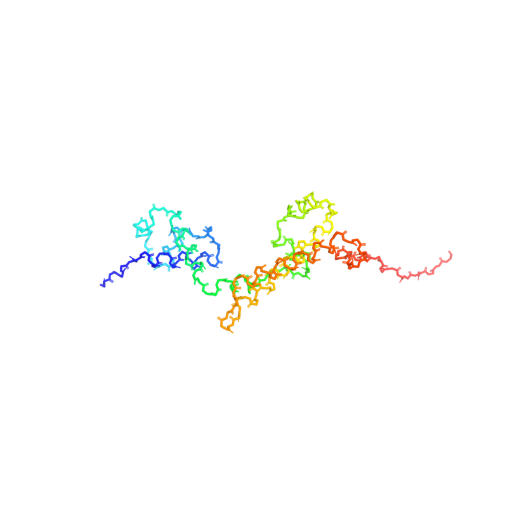gen-bonded turn), S (bend), or '-' (coil). The assignment is computed from backbone hydrogen-bond geometry via the Kabsch–Sander algorithm.

  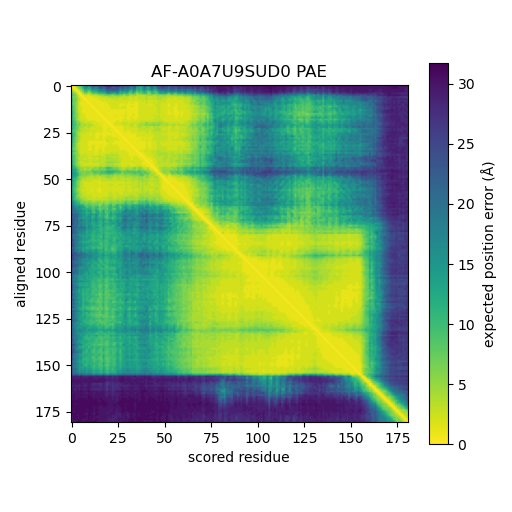· P-SEA three-state annotation labels each residue as helix, strand, or coil based purely on the geometry of the Cα trace. It serves as a fallback when the full backbone (and thus DSSP) is unavailable.

Summarize the fold with a handful of shape descriptors and a per-residue structural alphabet.

  · Radius of gyration (Rg) is the root-mean-square distance of Cα atoms from their centroid — a single number for overall size and compactness. A globular domain of N residues has Rg ≈ 2.2·N^0.38 Å; an extended or disordered chain has a much larger Rg. The Cα contact count is the number of residue pairs whose Cα atoms are within 8 Å and are more than four positions apart in sequence — a standard proxy for tertiary packing density. The bounding box is the smallest axis-aligned box enclosing all Cα atoms.

  · Foldseek's 3Di representation compresses backbone geometry into a per-residue letter drawn from a learned twenty-state alphabet. It captures the tertiary interaction pattern around each residue — which residues are packed against it in space, regardless of where they are in sequence.

  · Accessible surface area quantifies burial. A residue with SASA near zero is packed into the hydrophobic core; one with SASA >100 Å² sits on the surface. Computed here via the Shrake–Rupley numerical algorithm with a 1.4 Å probe.

Ask how reliable the model is.

  · For AlphaFold models, the B-factor field carries pLDDT — the model's own estimate of local accuracy on a 0–100 scale. Regions with pLDDT<50 should be treated as essentially unmodeled; they often correspond to intrinsically disordered segments.

  · For experimental (PDB) structures, the B-factor (temperature factor) quantifies the positional spread of each atom in the crystal — a combination of thermal vibration and static disorder — in units of Å². High B-factors mark flexible loops or poorly resolved regions; low B-factors mark the rigid, well-ordered core.

  · PAE(i, j) answers: if I align the predicted and true structures on residue i, how far off (in Å) do I expect residue j to be? A block-diagonal PAE matrix with low values on the blocks and high values off-diagonal is the signature of a multi-domain protein with confidently predicted domains but uncertain inter-domain orientation.

Place it in context: what it resembles, what it is annotated as, and how it looks.

  · Structural nearest neighbors (via Foldseek easy-search vs the PDB). Reported per hit: target PDB id, E-value, and alignment TM-score. A TM-score above ~0.5 is the conventional threshold for 'same fold'.

  · Functional annotations link the protein to curated databases. InterPro entries identify conserved domains and families by matching the sequence against member-database signatures (Pfam, PROSITE, CDD, …). Gene Ontology (GO) terms describe molecular function, biological process, and cellular component in a controlled vocabulary. CATH places the structure in a hierarchical fold classification (Class/Architecture/Topology/Homologous-superfamily). The organism is the source species.

  · Plot images: a contact map (which residues are close in 3D, as an N×N binary image), a Ramachandran scatter (backbone torsion angles, revealing secondary-structure composition at a glance), and — for AlphaFold structures — a PAE heatmap (pairwise prediction confidence).

  · Structure images are PyMOL renders from six orthogonal camera directions. Cartoon representation draws helices as coils and strands as arrows; sticks shows the backbone as bonds; surface shows the solvent-excluded envelope. Rainbow coloring maps sequence position to hue (blue→red, N→C); chain coloring assigns a distinct color per polypeptide.